Protein AF-A0A382Z5F2-F1 (afdb_monomer)

Mean predicted aligned error: 6.93 Å

Organism: NCBI:txid408172

Solvent-accessible surface area (backbone atoms only — not comparable to full-atom values): 11230 Å² total; per-residue (Å²): 136,86,76,87,82,70,78,85,76,72,88,76,81,67,86,74,68,52,48,48,56,49,46,56,53,49,51,53,50,48,55,56,50,48,35,69,65,34,12,49,60,19,41,72,75,69,42,66,94,32,53,34,46,70,62,72,76,50,72,67,47,47,50,52,52,49,51,50,47,52,48,52,53,53,60,57,69,74,42,56,65,88,70,32,56,79,71,59,42,52,58,51,52,50,52,50,53,52,46,52,51,50,47,46,41,65,77,69,63,38,48,63,36,41,35,68,48,58,61,52,50,54,55,45,48,44,55,46,50,58,52,70,46,82,89,53,56,67,68,60,32,54,53,19,50,53,44,36,62,71,47,44,64,58,53,52,51,53,48,55,74,52,39,77,52,66,52,74,66,50,52,54,54,36,52,57,48,50,55,52,42,53,53,50,62,72,42,43,69,57,48,66,51,56,80,78,108

Nearest PDB structures (foldseek):
  3u24-assembly1_A  TM=8.528E-01  e=7.170E-04  Shewanella oneidensis MR-1
  4hwi-assembly1_B  TM=5.483E-01  e=2.933E+00  Arabidopsis thaliana
  2wcd-assembly1_A  TM=1.920E-01  e=7.940E+00  Escherichia coli K-12

Foldseek 3Di:
DDDDPPPPPPPPPPVPDALQVLLVVLLVVCVVVVCVQCLLVCLLVVNLPSFLDFHDDDPVSLVVVLVVLVVSLVSLVVRDLVRHDPVVNVVSVVSNVVSVVVNCCSPPVVCLQEAPVVLLVRLQSSLVSLLPDPVHDLVSSVVSVVSNVVCVVVSVVSSVVNHNYYDPVSVVVNVVSVVVSVVSVVCSVVSSVVVVD

pLDDT: mean 89.48, std 13.92, range [42.12, 98.81]

Structure (mmCIF, N/CA/C/O backbone):
data_AF-A0A382Z5F2-F1
#
_entry.id   AF-A0A382Z5F2-F1
#
loop_
_atom_site.group_PDB
_atom_site.id
_atom_site.type_symbol
_atom_site.label_atom_id
_atom_site.label_alt_id
_atom_site.label_comp_id
_atom_site.label_asym_id
_atom_site.label_entity_id
_atom_site.label_seq_id
_atom_site.pdbx_PDB_ins_code
_atom_site.Cartn_x
_atom_site.Cartn_y
_atom_site.Cartn_z
_atom_site.occupancy
_atom_site.B_iso_or_equiv
_atom_site.auth_seq_id
_atom_site.auth_comp_id
_atom_site.auth_asym_id
_atom_site.auth_atom_id
_atom_site.pdbx_PDB_model_num
ATOM 1 N N . MET A 1 1 ? -30.197 44.338 42.371 1.00 42.12 1 MET A N 1
ATOM 2 C CA . MET A 1 1 ? -29.486 44.932 41.218 1.00 42.12 1 MET A CA 1
ATOM 3 C C . MET A 1 1 ? -28.044 44.429 41.292 1.00 42.12 1 MET A C 1
ATOM 5 O O . MET A 1 1 ? -27.200 45.118 41.831 1.00 42.12 1 MET A O 1
ATOM 9 N N . ASN A 1 2 ? -27.763 43.129 41.133 1.00 53.06 2 ASN A N 1
ATOM 10 C CA . ASN A 1 2 ? -27.896 42.239 39.962 1.00 53.06 2 ASN A CA 1
ATOM 11 C C . ASN A 1 2 ? -27.198 42.795 38.719 1.00 53.06 2 ASN A C 1
ATOM 13 O O . ASN A 1 2 ? -27.842 43.561 38.014 1.00 53.06 2 ASN A O 1
ATOM 17 N N . TRP A 1 3 ? -25.950 42.363 38.454 1.00 43.56 3 TRP A N 1
ATOM 18 C CA . TRP A 1 3 ? -25.495 42.043 37.083 1.00 43.56 3 TRP A CA 1
ATOM 19 C C . TRP A 1 3 ? -24.126 41.352 36.921 1.00 43.56 3 TRP A C 1
ATOM 21 O O . TRP A 1 3 ? -23.855 40.844 35.841 1.00 43.56 3 TRP A O 1
ATOM 31 N N . THR A 1 4 ? -23.273 41.220 37.939 1.00 47.66 4 THR A N 1
ATOM 32 C CA . THR A 1 4 ? -21.905 40.691 37.712 1.00 47.66 4 THR A CA 1
ATOM 33 C C . THR A 1 4 ? -21.736 39.169 37.811 1.00 47.66 4 THR A C 1
ATOM 35 O O . THR A 1 4 ? -20.645 38.671 37.559 1.00 47.66 4 THR A O 1
ATOM 38 N N . LEU A 1 5 ? -22.796 38.403 38.098 1.00 47.75 5 LEU A N 1
ATOM 39 C CA . LEU A 1 5 ? -22.738 36.929 38.176 1.00 47.75 5 LEU A CA 1
ATOM 40 C C . LEU A 1 5 ? -23.073 36.198 36.860 1.00 47.75 5 LEU A C 1
ATOM 42 O O . LEU A 1 5 ? -23.025 34.974 36.821 1.00 47.75 5 LEU A O 1
ATOM 46 N N . VAL A 1 6 ? -23.389 36.910 35.773 1.00 50.12 6 VAL A N 1
ATOM 47 C CA . VAL A 1 6 ? -23.877 36.274 34.529 1.00 50.12 6 VAL A CA 1
ATOM 48 C C . VAL A 1 6 ? -22.749 35.855 33.567 1.00 50.12 6 VAL A C 1
ATOM 50 O O . VAL A 1 6 ? -22.980 35.069 32.656 1.00 50.12 6 VAL A O 1
ATOM 53 N N . VAL A 1 7 ? -21.501 36.293 33.766 1.00 49.03 7 VAL A N 1
ATOM 54 C CA . VAL A 1 7 ? -20.450 36.107 32.739 1.00 49.03 7 VAL A CA 1
ATOM 55 C C . VAL A 1 7 ? -19.680 34.777 32.856 1.00 49.03 7 VAL A C 1
ATOM 57 O O . VAL A 1 7 ? -19.013 34.377 31.907 1.00 49.03 7 VAL A O 1
ATOM 60 N N . LEU A 1 8 ? -19.810 34.016 33.950 1.00 47.00 8 LEU A N 1
ATOM 61 C CA . LEU A 1 8 ? -19.011 32.791 34.150 1.00 47.00 8 LEU A CA 1
ATOM 62 C C . LEU A 1 8 ? -19.625 31.488 33.591 1.00 47.00 8 LEU A C 1
ATOM 64 O O . LEU A 1 8 ? -19.053 30.421 33.790 1.00 47.00 8 LEU A O 1
ATOM 68 N N . GLY A 1 9 ? -20.781 31.545 32.918 1.00 48.66 9 GLY A N 1
ATOM 69 C CA . GLY A 1 9 ? -21.567 30.348 32.573 1.00 48.66 9 GLY A CA 1
ATOM 70 C C . GLY A 1 9 ? -21.565 29.890 31.108 1.00 48.66 9 GLY A C 1
ATOM 71 O O . GLY A 1 9 ? -22.187 28.875 30.818 1.00 48.66 9 GLY A O 1
ATOM 72 N N . VAL A 1 10 ? -20.928 30.607 30.171 1.00 50.09 10 VAL A N 1
ATOM 73 C CA . VAL A 1 10 ? -21.199 30.414 28.721 1.00 50.09 10 VAL A CA 1
ATOM 74 C C . VAL A 1 10 ? -20.018 29.852 27.904 1.00 50.09 10 VAL A C 1
ATOM 76 O O . VAL A 1 10 ? -20.165 29.577 26.720 1.00 50.09 10 VAL A O 1
ATOM 79 N N . LEU A 1 11 ? -18.853 29.573 28.495 1.00 48.50 11 LEU A N 1
ATOM 80 C CA . LEU A 1 11 ? -17.649 29.214 27.714 1.00 48.50 11 LEU A CA 1
ATOM 81 C C . LEU A 1 11 ? -17.367 27.713 27.501 1.00 48.50 11 LEU A C 1
ATOM 83 O O . LEU A 1 11 ? -16.290 27.374 27.023 1.00 48.50 11 LEU A O 1
ATOM 87 N N . LEU A 1 12 ? -18.310 26.806 27.782 1.00 51.19 12 LEU A N 1
ATOM 88 C CA . LEU A 1 12 ? -18.124 25.362 27.537 1.00 51.19 12 LEU A CA 1
ATOM 89 C C . LEU A 1 12 ? -19.255 24.712 26.731 1.00 51.19 12 LEU A C 1
ATOM 91 O O . LEU A 1 12 ? -19.493 23.514 26.855 1.00 51.19 12 LEU A O 1
ATOM 95 N N . ILE A 1 13 ? -19.918 25.453 25.839 1.00 48.97 13 ILE A N 1
ATOM 96 C CA . ILE A 1 13 ? -20.652 24.808 24.739 1.00 48.97 13 ILE A CA 1
ATOM 97 C C . ILE A 1 13 ? -19.623 24.474 23.654 1.00 48.97 13 ILE A C 1
ATOM 99 O O . ILE A 1 13 ? -19.581 25.068 22.579 1.00 48.97 13 ILE A O 1
ATOM 103 N N . GLY A 1 14 ? -18.717 23.551 23.984 1.00 48.12 14 GLY A N 1
ATOM 104 C CA . GLY A 1 14 ? -17.935 22.859 22.976 1.00 48.12 14 GLY A CA 1
ATOM 105 C C . GLY A 1 14 ? -18.922 22.101 22.102 1.00 48.12 14 GLY A C 1
ATOM 106 O O . GLY A 1 14 ? -19.726 21.323 22.612 1.00 48.12 14 GLY A O 1
ATOM 107 N N . CYS A 1 15 ? -18.901 22.366 20.800 1.00 51.97 15 CYS A N 1
ATOM 108 C CA . CYS A 1 15 ? -19.679 21.624 19.821 1.00 51.97 15 CYS A CA 1
ATOM 109 C C . CYS A 1 15 ? -19.131 20.186 19.787 1.00 51.97 15 CYS A C 1
ATOM 111 O O . CYS A 1 15 ? -18.253 19.868 18.991 1.00 51.97 15 CYS A O 1
ATOM 113 N N . GLN A 1 16 ? -19.553 19.336 20.725 1.00 62.22 16 GLN A N 1
ATOM 114 C CA . GLN A 1 16 ? -19.237 17.915 20.684 1.00 62.22 16 GLN A CA 1
ATOM 115 C C . GLN A 1 16 ? -20.054 17.322 19.540 1.00 62.22 16 GLN A C 1
ATOM 117 O O . GLN A 1 16 ? -21.275 17.191 19.633 1.00 62.22 16 GLN A O 1
ATOM 122 N N . SER A 1 17 ? -19.381 17.011 18.433 1.00 72.75 17 SER A N 1
ATOM 123 C CA . SER A 1 17 ? -19.979 16.214 17.369 1.00 72.75 17 SER A CA 1
ATOM 124 C C . SER A 1 17 ? -20.407 14.862 17.938 1.00 72.75 17 SER A C 1
ATOM 126 O O . SER A 1 17 ? -19.726 14.298 18.797 1.00 72.75 17 SER A O 1
ATOM 128 N N . SER A 1 18 ? -21.545 14.333 17.476 1.00 90.88 18 SER A N 1
ATOM 129 C CA . SER A 1 18 ? -21.971 12.990 17.878 1.00 90.88 18 SER A CA 1
ATOM 130 C C . SER A 1 18 ? -20.871 11.966 17.549 1.00 90.88 18 SER A C 1
ATOM 132 O O . SER A 1 18 ? -20.175 12.154 16.547 1.00 90.88 18 SER A O 1
ATOM 134 N N . PRO A 1 19 ? -20.722 10.871 18.324 1.00 92.56 19 PRO A N 1
ATOM 135 C CA . PRO A 1 19 ? -19.766 9.802 18.013 1.00 92.56 19 PRO A CA 1
ATOM 136 C C . PRO A 1 19 ? -19.865 9.313 16.563 1.00 92.56 19 PRO A C 1
ATOM 138 O O . PRO A 1 19 ? -18.853 9.089 15.911 1.00 92.56 19 PRO A O 1
ATOM 141 N N . GLU A 1 20 ? -21.085 9.257 16.030 1.00 94.31 20 GLU A N 1
ATOM 142 C CA . GLU A 1 20 ? -21.357 8.931 14.630 1.00 94.31 20 GLU A CA 1
ATOM 143 C C . GLU A 1 20 ? -20.775 9.962 13.648 1.00 94.31 20 GLU A C 1
ATOM 145 O O . GLU A 1 20 ? -20.089 9.618 12.691 1.00 94.31 20 GLU A O 1
ATOM 150 N N . THR A 1 21 ? -20.970 11.258 13.903 1.00 95.25 21 THR A N 1
ATOM 151 C CA . THR A 1 21 ? -20.379 12.312 13.063 1.00 95.25 21 THR A CA 1
ATOM 152 C C . THR A 1 21 ? -18.855 12.311 13.153 1.00 95.25 21 THR A C 1
ATOM 154 O O . THR A 1 21 ? -18.188 12.474 12.132 1.00 95.25 21 THR A O 1
ATOM 157 N N . SER A 1 22 ? -18.298 12.082 14.344 1.00 96.19 22 SER A N 1
ATOM 158 C CA . SER A 1 22 ? -16.853 11.921 14.528 1.00 96.19 22 SER A CA 1
ATOM 159 C C . SER A 1 22 ? -16.314 10.733 13.731 1.00 96.19 22 SER A C 1
ATOM 161 O O . SER A 1 22 ? -15.305 10.882 13.044 1.00 96.19 22 SER A O 1
ATOM 163 N N . PHE A 1 23 ? -17.011 9.593 13.750 1.00 97.38 23 PHE A N 1
ATOM 164 C CA . PHE A 1 23 ? -16.630 8.417 12.970 1.00 97.38 23 PHE A CA 1
ATOM 165 C C . PHE A 1 23 ? -16.667 8.684 11.465 1.00 97.38 23 PHE A C 1
ATOM 167 O O . PHE A 1 23 ? -15.675 8.429 10.787 1.00 97.38 23 PHE A O 1
ATOM 174 N N . ARG A 1 24 ? -17.745 9.276 10.936 1.00 96.38 24 ARG A N 1
ATOM 175 C CA . ARG A 1 24 ? -17.830 9.621 9.504 1.00 96.38 24 ARG A CA 1
ATOM 176 C C . ARG A 1 24 ? -16.704 10.536 9.054 1.00 96.38 24 ARG A C 1
ATOM 178 O O . ARG A 1 24 ? -16.126 10.327 7.988 1.00 96.38 24 ARG A O 1
ATOM 185 N N . ASN A 1 25 ? -16.381 11.540 9.866 1.00 97.62 25 ASN A N 1
ATOM 186 C CA . ASN A 1 25 ? -15.292 12.464 9.571 1.00 97.62 25 ASN A CA 1
ATOM 187 C C . ASN A 1 25 ? -13.937 11.746 9.563 1.00 97.62 25 ASN A C 1
ATOM 189 O O . ASN A 1 25 ? -13.152 11.952 8.637 1.00 97.62 25 ASN A O 1
ATOM 193 N N . LEU A 1 26 ? -13.694 10.872 10.544 1.00 98.31 26 LEU A N 1
ATOM 194 C CA . LEU A 1 26 ? -12.480 10.066 10.619 1.00 98.31 26 LEU A CA 1
ATOM 195 C C . LEU A 1 26 ? -12.358 9.105 9.432 1.00 98.31 26 LEU A C 1
ATOM 197 O O . LEU A 1 26 ? -11.312 9.058 8.793 1.00 98.31 26 LEU A O 1
ATOM 201 N N . ASN A 1 27 ? -13.431 8.389 9.089 1.00 98.00 27 ASN A N 1
ATOM 202 C CA . ASN A 1 27 ? -13.449 7.454 7.967 1.00 98.00 27 ASN A CA 1
ATOM 203 C C . ASN A 1 27 ? -13.197 8.179 6.635 1.00 98.00 27 ASN A C 1
ATOM 205 O O . ASN A 1 27 ? -12.382 7.748 5.824 1.00 98.00 27 ASN A O 1
ATOM 209 N N . LYS A 1 28 ? -13.811 9.353 6.431 1.00 97.88 28 LYS A N 1
ATOM 210 C CA . LYS A 1 28 ? -13.547 10.194 5.255 1.00 97.88 28 LYS A CA 1
ATOM 211 C C . LYS A 1 28 ? -12.086 10.654 5.191 1.00 97.88 28 LYS A C 1
ATOM 213 O O . LYS A 1 28 ? -11.485 10.622 4.116 1.00 97.88 28 LYS A O 1
ATOM 218 N N . ALA A 1 29 ? -11.515 11.073 6.322 1.00 98.31 29 ALA A N 1
ATOM 219 C CA . ALA A 1 29 ? -10.110 11.461 6.405 1.00 98.31 29 ALA A CA 1
ATOM 220 C C . ALA A 1 29 ? -9.180 10.275 6.108 1.00 98.31 29 ALA A C 1
ATOM 222 O O . ALA A 1 29 ? -8.233 10.428 5.337 1.00 98.31 29 ALA A O 1
ATOM 223 N N . PHE A 1 30 ? -9.491 9.092 6.644 1.00 98.44 30 PHE A N 1
ATOM 224 C CA . PHE A 1 30 ? -8.763 7.859 6.368 1.00 98.44 30 PHE A CA 1
ATOM 225 C C . PHE A 1 30 ? -8.804 7.501 4.885 1.00 98.44 30 PHE A C 1
ATOM 227 O O . PHE A 1 30 ? -7.752 7.263 4.309 1.00 98.44 30 PHE A O 1
ATOM 234 N N . ILE A 1 31 ? -9.975 7.510 4.241 1.00 96.50 31 ILE A N 1
ATOM 235 C CA . ILE A 1 31 ? -10.108 7.180 2.812 1.00 96.50 31 ILE A CA 1
ATOM 236 C C . ILE A 1 31 ? -9.268 8.136 1.957 1.00 96.50 31 ILE A C 1
ATOM 238 O O . ILE A 1 31 ? -8.510 7.697 1.091 1.00 96.50 31 ILE A O 1
ATOM 242 N N . SER A 1 32 ? -9.356 9.443 2.222 1.00 95.81 32 SER A N 1
ATOM 243 C CA . SER A 1 32 ? -8.563 10.445 1.502 1.00 95.81 32 SER A CA 1
ATOM 244 C C . SER A 1 32 ? -7.059 10.238 1.701 1.00 95.81 32 SER A C 1
ATOM 246 O O . SER A 1 32 ? -6.294 10.311 0.740 1.00 95.81 32 SER A O 1
ATOM 248 N N . TRP A 1 33 ? -6.633 9.974 2.936 1.00 96.94 33 TRP A N 1
ATOM 249 C CA . TRP A 1 33 ? -5.240 9.682 3.260 1.00 96.94 33 TRP A CA 1
ATOM 250 C C . TRP A 1 33 ? -4.770 8.373 2.610 1.00 96.94 33 TRP A C 1
ATOM 252 O O . TRP A 1 33 ? -3.692 8.326 2.022 1.00 96.94 33 TRP A O 1
ATOM 262 N N . HIS A 1 34 ? -5.597 7.330 2.634 1.00 96.38 34 HIS A N 1
ATOM 263 C CA . HIS A 1 34 ? -5.278 6.023 2.079 1.00 96.38 34 HIS A CA 1
ATOM 264 C C . HIS A 1 34 ? -4.972 6.134 0.585 1.00 96.38 34 HIS A C 1
ATOM 266 O O . HIS A 1 34 ? -3.908 5.715 0.145 1.00 96.38 34 HIS A O 1
ATOM 272 N N . PHE A 1 35 ? -5.826 6.790 -0.200 1.00 94.25 35 PHE A N 1
ATOM 273 C CA . PHE A 1 35 ? -5.561 6.936 -1.633 1.00 94.25 35 PHE A CA 1
ATOM 274 C C . PHE A 1 35 ? -4.328 7.791 -1.949 1.00 94.25 35 PHE A C 1
ATOM 276 O O . PHE A 1 35 ? -3.619 7.489 -2.908 1.00 94.25 35 PHE A O 1
ATOM 283 N N . LYS A 1 36 ? -3.993 8.777 -1.106 1.00 93.62 36 LYS A N 1
ATOM 284 C CA . LYS A 1 36 ? -2.741 9.541 -1.228 1.00 93.62 36 LYS A CA 1
ATOM 285 C C . LYS A 1 36 ? -1.495 8.655 -1.060 1.00 93.62 36 LYS A C 1
ATOM 287 O O . LYS A 1 36 ? -0.539 8.802 -1.815 1.00 93.62 36 LYS A O 1
ATOM 292 N N . TYR A 1 37 ? -1.489 7.732 -0.095 1.00 94.94 37 TYR A N 1
ATOM 293 C CA . TYR A 1 37 ? -0.340 6.842 0.169 1.00 94.94 37 TYR A CA 1
ATOM 294 C C . TYR A 1 37 ? -0.353 5.535 -0.639 1.00 94.94 37 TYR A C 1
ATOM 296 O O . TYR A 1 37 ? 0.605 4.760 -0.579 1.00 94.94 37 TYR A O 1
ATOM 304 N N . HIS A 1 38 ? -1.425 5.273 -1.390 1.00 94.81 38 HIS A N 1
ATOM 305 C CA . HIS A 1 38 ? -1.600 4.086 -2.230 1.00 94.81 38 HIS A CA 1
ATOM 306 C C . HIS A 1 38 ? -1.927 4.511 -3.673 1.00 94.81 38 HIS A C 1
ATOM 308 O O . HIS A 1 38 ? -3.036 4.272 -4.155 1.00 94.81 38 HIS A O 1
ATOM 314 N N . PRO A 1 39 ? -0.981 5.148 -4.390 1.00 94.31 39 PRO A N 1
ATOM 315 C CA . PRO A 1 39 ? -1.248 5.781 -5.684 1.00 94.31 39 PRO A CA 1
ATOM 316 C C . PRO A 1 39 ? -1.679 4.793 -6.777 1.00 94.31 39 PRO A C 1
ATOM 318 O O . PRO A 1 39 ? -2.457 5.151 -7.663 1.00 94.31 39 PRO A O 1
ATOM 321 N N . ILE A 1 40 ? -1.238 3.534 -6.706 1.00 93.31 40 ILE A N 1
ATOM 322 C CA . ILE A 1 40 ? -1.687 2.486 -7.631 1.00 93.31 40 ILE A CA 1
ATOM 323 C C . ILE A 1 40 ? -3.159 2.132 -7.399 1.00 93.31 40 ILE A C 1
ATOM 325 O O . ILE A 1 40 ? -3.917 2.016 -8.362 1.00 93.31 40 ILE A O 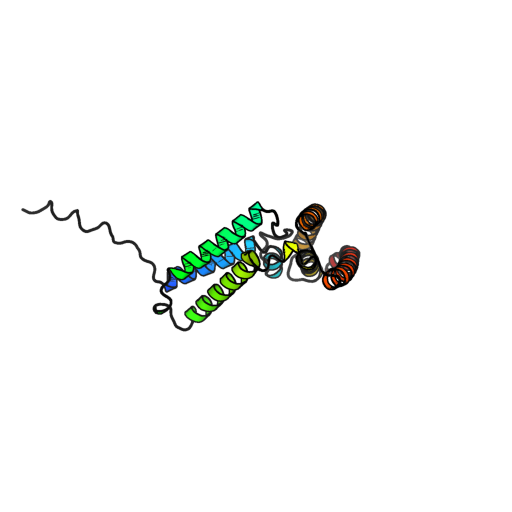1
ATOM 329 N N . GLU A 1 41 ? -3.601 2.043 -6.144 1.00 92.12 41 GLU A N 1
ATOM 330 C CA . GLU A 1 41 ? -5.022 1.871 -5.825 1.00 92.12 41 GLU A CA 1
ATOM 331 C C . GLU A 1 41 ? -5.821 3.131 -6.183 1.00 92.12 41 GLU A C 1
ATOM 333 O O . GLU A 1 41 ? -6.868 3.029 -6.813 1.00 92.12 41 GLU A O 1
ATOM 338 N N . SER A 1 42 ? -5.295 4.330 -5.921 1.00 92.38 42 SER A N 1
ATOM 339 C CA . SER A 1 42 ? -5.894 5.591 -6.392 1.00 92.38 42 SER A CA 1
ATOM 340 C C . SER A 1 42 ? -6.118 5.570 -7.909 1.00 92.38 42 SER A C 1
ATOM 342 O O . SER A 1 42 ? -7.207 5.889 -8.388 1.00 92.38 42 SER A O 1
ATOM 344 N N . THR A 1 43 ? -5.121 5.104 -8.666 1.00 90.19 43 THR A N 1
ATOM 345 C CA . THR A 1 43 ? -5.216 4.929 -10.121 1.00 90.19 43 THR A CA 1
ATOM 346 C C . THR A 1 43 ? -6.282 3.896 -10.492 1.00 90.19 43 THR A C 1
ATOM 348 O O . THR A 1 43 ? -7.105 4.146 -11.371 1.00 90.19 43 THR A O 1
ATOM 351 N N . ARG A 1 44 ? -6.336 2.759 -9.784 1.00 88.31 44 ARG A N 1
ATOM 352 C CA . ARG A 1 44 ? -7.352 1.710 -9.981 1.00 88.31 44 ARG A CA 1
ATOM 353 C C . ARG A 1 44 ? -8.778 2.260 -9.907 1.00 88.31 44 ARG A C 1
ATOM 355 O O . ARG A 1 44 ? -9.622 1.843 -10.699 1.00 88.31 44 ARG A O 1
ATOM 362 N N . TYR A 1 45 ? -9.041 3.162 -8.964 1.00 88.38 45 TYR A N 1
ATOM 363 C CA . TYR A 1 45 ? -10.368 3.736 -8.721 1.00 88.38 45 TYR A CA 1
ATOM 364 C C . TYR A 1 45 ? -10.618 5.064 -9.452 1.00 88.38 45 TYR A C 1
ATOM 366 O O . TYR A 1 45 ? -11.619 5.724 -9.189 1.00 88.38 45 TYR A O 1
ATOM 374 N N . GLY A 1 46 ? -9.749 5.451 -10.392 1.00 84.50 46 GLY A N 1
ATOM 375 C CA . GLY A 1 46 ? -9.964 6.625 -11.240 1.00 84.50 46 GLY A CA 1
ATOM 376 C C . GLY A 1 46 ? -9.694 7.971 -10.554 1.00 84.50 46 GLY A C 1
ATOM 377 O O . GLY A 1 46 ? -10.139 9.014 -11.031 1.00 84.50 46 GLY A O 1
ATOM 378 N N . MET A 1 47 ? -8.992 7.969 -9.419 1.00 85.50 47 MET A N 1
ATOM 379 C CA . MET A 1 47 ? -8.630 9.186 -8.693 1.00 85.50 47 MET A CA 1
ATOM 380 C C . MET A 1 47 ? -7.368 9.800 -9.305 1.00 85.50 47 MET A C 1
ATOM 382 O O . MET A 1 47 ? -6.247 9.376 -9.002 1.00 85.50 47 MET A O 1
ATOM 386 N N . LYS A 1 48 ? -7.584 10.793 -10.176 1.00 80.81 48 LYS A N 1
ATOM 387 C CA . LYS A 1 48 ? -6.559 11.396 -11.043 1.00 80.81 48 LYS A CA 1
ATOM 388 C C . LYS A 1 48 ? -5.372 12.012 -10.303 1.00 80.81 48 LYS A C 1
ATOM 390 O O . LYS A 1 48 ? -4.258 11.943 -10.812 1.00 80.81 48 LYS A O 1
ATOM 395 N N . ASP A 1 49 ? -5.583 12.546 -9.099 1.00 82.00 49 ASP A N 1
ATOM 396 C CA . ASP A 1 49 ? -4.568 13.301 -8.341 1.00 82.00 49 ASP A CA 1
ATOM 397 C C . ASP A 1 49 ? -3.270 12.517 -8.073 1.00 82.00 49 ASP A C 1
ATOM 399 O O . ASP A 1 49 ? -2.225 13.116 -7.829 1.00 82.00 49 ASP A O 1
ATOM 403 N N . ASN A 1 50 ? -3.315 11.181 -8.135 1.00 81.94 50 ASN A N 1
ATOM 404 C CA . ASN A 1 50 ? -2.159 10.321 -7.875 1.00 81.94 50 ASN A CA 1
ATOM 405 C C . ASN A 1 50 ? -1.725 9.474 -9.080 1.00 81.94 50 ASN A C 1
ATOM 407 O O . ASN A 1 50 ? -0.933 8.540 -8.913 1.00 81.94 50 ASN A O 1
ATOM 411 N N . TYR A 1 51 ? -2.226 9.766 -10.281 1.00 84.56 51 TYR A N 1
ATOM 412 C CA . TYR A 1 51 ? -1.812 9.048 -11.483 1.00 84.56 51 TYR A CA 1
ATOM 413 C C . TYR A 1 51 ? -0.299 9.153 -11.698 1.00 84.56 51 TYR A C 1
ATOM 415 O O . TYR A 1 51 ? 0.338 10.173 -11.435 1.00 84.56 51 TYR A O 1
ATOM 423 N N . GLY A 1 52 ? 0.303 8.059 -12.162 1.00 83.75 52 GLY A N 1
ATOM 424 C CA . GLY A 1 52 ? 1.727 8.033 -12.489 1.00 83.75 52 GLY A CA 1
ATOM 425 C C . GLY A 1 52 ? 2.679 8.046 -11.283 1.00 83.75 52 GLY A C 1
ATOM 426 O O . GLY A 1 52 ? 3.888 8.234 -11.449 1.00 83.75 52 GLY A O 1
ATOM 427 N N . ASN A 1 53 ? 2.167 7.864 -10.063 1.00 90.69 53 ASN A N 1
ATOM 428 C CA . ASN A 1 53 ? 2.973 7.760 -8.847 1.00 90.69 53 ASN A CA 1
ATOM 429 C C . ASN A 1 53 ? 3.118 6.308 -8.377 1.00 90.69 53 ASN A C 1
ATOM 431 O O . ASN A 1 53 ? 2.296 5.447 -8.684 1.00 90.69 53 ASN A O 1
ATOM 435 N N . PHE A 1 54 ? 4.174 6.065 -7.604 1.00 93.88 54 PHE A N 1
ATOM 436 C CA . PHE A 1 54 ? 4.360 4.861 -6.797 1.00 93.88 54 PHE A CA 1
ATOM 437 C C . PHE A 1 54 ? 4.350 5.249 -5.325 1.00 93.88 54 PHE A C 1
ATOM 439 O O . PHE A 1 54 ? 4.565 6.419 -4.996 1.00 93.88 54 PHE A O 1
ATOM 446 N N . ARG A 1 55 ? 4.104 4.277 -4.443 1.00 93.25 55 ARG A N 1
ATOM 447 C CA . ARG A 1 55 ? 4.284 4.477 -3.005 1.00 93.25 55 ARG A CA 1
ATOM 448 C C . ARG A 1 55 ? 5.663 5.082 -2.706 1.00 93.25 55 ARG A C 1
ATOM 450 O O . ARG A 1 55 ? 6.674 4.629 -3.237 1.00 93.25 55 ARG A O 1
ATOM 457 N N . GLU A 1 56 ? 5.697 6.045 -1.790 1.00 91.88 56 GLU A N 1
ATOM 458 C CA . GLU A 1 56 ? 6.939 6.534 -1.194 1.00 91.88 56 GLU A CA 1
ATOM 459 C C . GLU A 1 56 ? 7.518 5.470 -0.250 1.00 91.88 56 GLU A C 1
ATOM 461 O O . GLU A 1 56 ? 6.855 5.035 0.695 1.00 91.88 56 GLU A O 1
ATOM 466 N N . ILE A 1 57 ? 8.747 5.025 -0.518 1.00 93.38 57 ILE A N 1
ATOM 467 C CA . ILE A 1 57 ? 9.367 3.903 0.199 1.00 93.38 57 ILE A CA 1
ATOM 468 C C . ILE A 1 57 ? 10.620 4.289 0.980 1.00 93.38 57 ILE A C 1
ATOM 470 O O . ILE A 1 57 ? 11.264 3.396 1.516 1.00 93.38 57 ILE A O 1
ATOM 474 N N . SER A 1 58 ? 11.003 5.562 1.059 1.00 92.19 58 SER A N 1
ATOM 475 C CA . SER A 1 58 ? 12.096 6.011 1.933 1.00 92.19 58 SER A CA 1
ATOM 476 C C . SER A 1 58 ? 11.832 5.681 3.406 1.00 92.19 58 SER A C 1
ATOM 478 O O . SER A 1 58 ? 10.699 5.425 3.818 1.00 92.19 58 SER A O 1
ATOM 480 N N . ILE A 1 59 ? 12.890 5.691 4.224 1.00 91.38 59 ILE A N 1
ATOM 481 C CA . ILE A 1 59 ? 12.773 5.488 5.677 1.00 91.38 59 ILE A CA 1
ATOM 482 C C . ILE A 1 59 ? 11.808 6.517 6.276 1.00 91.38 59 ILE A C 1
ATOM 484 O O . ILE A 1 59 ? 10.837 6.125 6.917 1.00 91.38 59 ILE A O 1
ATOM 488 N N . SER A 1 60 ? 12.011 7.804 5.979 1.00 93.75 60 SER A N 1
ATOM 489 C CA . SER A 1 60 ? 11.147 8.888 6.456 1.00 93.75 60 SER A CA 1
ATOM 490 C C . SER A 1 60 ? 9.696 8.724 6.003 1.00 93.75 60 SER A C 1
ATOM 492 O O . SER A 1 60 ? 8.787 8.900 6.806 1.00 93.75 60 SER A O 1
ATOM 494 N N . GLY A 1 61 ? 9.462 8.326 4.747 1.00 94.81 61 GLY A N 1
ATOM 495 C CA . GLY A 1 61 ? 8.104 8.095 4.250 1.00 94.81 61 GLY A CA 1
ATOM 496 C C . GLY A 1 61 ? 7.400 6.930 4.950 1.00 94.81 61 GLY A C 1
ATOM 497 O O . GLY A 1 61 ? 6.210 7.011 5.250 1.00 94.81 61 GLY A O 1
ATOM 498 N N . ARG A 1 62 ? 8.129 5.854 5.272 1.00 94.75 62 ARG A N 1
ATOM 499 C CA . ARG A 1 62 ? 7.580 4.728 6.046 1.00 94.75 62 ARG A CA 1
ATOM 500 C C . ARG A 1 62 ? 7.302 5.100 7.502 1.00 94.75 62 ARG A C 1
ATOM 502 O O . ARG A 1 62 ? 6.307 4.634 8.053 1.00 94.75 62 ARG A O 1
ATOM 509 N N . GLU A 1 63 ? 8.158 5.912 8.116 1.00 95.69 63 GLU A N 1
ATOM 510 C CA . GLU A 1 63 ? 7.959 6.421 9.478 1.00 95.69 63 GLU A CA 1
ATOM 511 C C . GLU A 1 63 ? 6.728 7.326 9.559 1.00 95.69 63 GLU A C 1
ATOM 513 O O . GLU A 1 63 ? 5.882 7.117 10.427 1.00 95.69 63 GLU A O 1
ATOM 518 N N . GLU A 1 64 ? 6.573 8.258 8.615 1.00 97.56 64 GLU A N 1
ATOM 519 C CA . GLU A 1 64 ? 5.384 9.111 8.503 1.00 97.56 64 GLU A CA 1
ATOM 520 C C . GLU A 1 64 ? 4.115 8.268 8.318 1.00 97.56 64 GLU A C 1
ATOM 522 O O . GLU A 1 64 ? 3.137 8.435 9.045 1.00 97.56 64 GLU A O 1
ATOM 527 N N . TYR A 1 65 ? 4.157 7.285 7.414 1.00 97.75 65 TYR A N 1
ATOM 528 C CA . TYR A 1 65 ? 3.033 6.386 7.169 1.00 97.75 65 TYR A CA 1
ATOM 529 C C . TYR A 1 65 ? 2.649 5.560 8.413 1.00 97.75 65 TYR A C 1
ATOM 531 O O . TYR A 1 65 ? 1.463 5.415 8.712 1.00 97.75 65 TYR A O 1
ATOM 539 N N . SER A 1 66 ? 3.624 5.048 9.175 1.00 98.00 66 SER A N 1
ATOM 540 C CA . SER A 1 66 ? 3.359 4.322 10.433 1.00 98.00 66 SER A CA 1
ATOM 541 C C . SER A 1 66 ? 2.821 5.241 11.541 1.00 98.00 66 SER A C 1
ATOM 543 O O . SER A 1 66 ? 1.904 4.863 12.286 1.00 98.00 66 SER A O 1
ATOM 545 N N . ALA A 1 67 ? 3.334 6.472 11.626 1.00 98.38 67 ALA A N 1
ATOM 546 C CA . ALA A 1 67 ? 2.844 7.478 12.561 1.00 98.38 67 ALA A CA 1
ATOM 547 C C . ALA A 1 67 ? 1.380 7.843 12.275 1.00 98.38 67 ALA A C 1
ATOM 549 O O . ALA A 1 67 ? 0.569 7.888 13.202 1.00 98.38 67 ALA A O 1
ATOM 550 N N . ASP A 1 68 ? 1.017 8.017 11.004 1.00 98.56 68 ASP A N 1
ATOM 551 C CA . ASP A 1 68 ? -0.364 8.275 10.602 1.00 98.56 68 ASP A CA 1
ATOM 552 C C . ASP A 1 68 ? -1.300 7.105 10.925 1.00 98.56 68 ASP A C 1
ATOM 554 O O . ASP A 1 68 ? -2.369 7.334 11.488 1.00 98.56 68 ASP A O 1
ATOM 558 N N . ILE A 1 69 ? -0.901 5.853 10.659 1.00 98.69 69 ILE A N 1
ATOM 559 C CA . ILE A 1 69 ? -1.695 4.672 11.058 1.00 98.69 69 ILE A CA 1
ATOM 560 C C . ILE A 1 69 ? -1.956 4.687 12.566 1.00 98.69 69 ILE A C 1
ATOM 562 O O . ILE A 1 69 ? -3.089 4.496 13.013 1.00 98.69 69 ILE A O 1
ATOM 566 N N . SER A 1 70 ? -0.911 4.940 13.357 1.00 98.62 70 SER A N 1
ATOM 567 C CA . SER A 1 70 ? -1.017 4.990 14.816 1.00 98.62 70 SER A CA 1
ATOM 568 C C . SER A 1 70 ? -1.940 6.122 15.274 1.00 98.62 70 SER A C 1
ATOM 570 O O . SER A 1 70 ? -2.748 5.930 16.181 1.00 98.62 70 SER A O 1
ATOM 572 N N . ARG A 1 71 ? -1.878 7.281 14.611 1.00 98.75 71 ARG A N 1
ATOM 573 C CA . ARG A 1 71 ? -2.779 8.409 14.856 1.00 98.75 71 ARG A CA 1
ATOM 574 C C . ARG A 1 71 ? -4.235 8.050 14.557 1.00 98.75 71 ARG A C 1
ATOM 576 O O . ARG A 1 71 ? -5.081 8.286 15.413 1.00 98.75 71 ARG A O 1
ATOM 583 N N . PHE A 1 72 ? -4.527 7.417 13.418 1.00 98.81 72 PHE A N 1
ATOM 584 C CA . PHE A 1 72 ? -5.884 6.963 13.091 1.00 98.81 72 PHE A CA 1
ATOM 585 C C . PHE A 1 72 ? -6.433 5.964 14.117 1.00 98.81 72 PHE A C 1
ATOM 587 O O . PHE A 1 72 ? -7.590 6.085 14.511 1.00 98.81 72 PHE A O 1
ATOM 594 N N . LEU A 1 73 ? -5.619 5.015 14.594 1.00 98.69 73 LEU A N 1
ATOM 595 C CA . LEU A 1 73 ? -6.025 4.073 15.647 1.00 98.69 73 LEU A CA 1
ATOM 596 C C . LEU A 1 73 ? -6.354 4.786 16.962 1.00 98.69 73 LEU A C 1
ATOM 598 O O . LEU A 1 73 ? -7.369 4.484 17.592 1.00 98.69 73 LEU A O 1
ATOM 602 N N . ILE A 1 74 ? -5.527 5.756 17.363 1.00 98.62 74 ILE A N 1
ATOM 603 C CA . ILE A 1 74 ? -5.783 6.573 18.554 1.00 98.62 74 ILE A CA 1
ATOM 604 C C . ILE A 1 74 ? -7.091 7.347 18.384 1.00 98.62 74 ILE A C 1
ATOM 606 O O . ILE A 1 74 ? -7.952 7.251 19.255 1.00 98.62 74 ILE A O 1
ATOM 610 N N . GLU A 1 75 ? -7.271 8.064 17.274 1.00 98.38 75 GLU A N 1
ATOM 611 C CA . GLU A 1 75 ? -8.486 8.839 16.991 1.00 98.38 75 GLU A CA 1
ATOM 612 C C . GLU A 1 75 ? -9.739 7.942 16.978 1.00 98.38 75 GLU A C 1
ATOM 614 O O . GLU A 1 75 ? -10.748 8.289 17.594 1.00 98.38 75 GLU A O 1
ATOM 619 N N . LEU A 1 76 ? -9.659 6.751 16.371 1.00 98.25 76 LEU A N 1
ATOM 620 C CA . LEU A 1 76 ? -10.751 5.772 16.330 1.00 98.25 76 LEU A CA 1
ATOM 621 C C . LEU A 1 76 ? -11.112 5.245 17.728 1.00 98.25 76 LEU A C 1
ATOM 623 O O . LEU A 1 76 ? -12.294 5.075 18.035 1.00 98.25 76 LEU A O 1
ATOM 627 N N . SER A 1 77 ? -10.113 5.035 18.595 1.00 97.25 77 SER A N 1
ATOM 628 C CA . SER A 1 77 ? -10.307 4.561 19.974 1.00 97.25 77 SER A CA 1
ATOM 629 C C . SER A 1 77 ? -11.055 5.557 20.870 1.00 97.25 77 SER A C 1
ATOM 631 O O . SER A 1 77 ? -11.674 5.154 21.852 1.00 97.25 77 SER A O 1
ATOM 633 N N . GLN A 1 78 ? -11.025 6.855 20.537 1.00 96.94 78 GLN A N 1
ATOM 634 C CA . GLN A 1 78 ? -11.728 7.896 21.300 1.00 96.94 78 GLN A CA 1
ATOM 635 C C . GLN A 1 78 ? -13.231 7.945 20.994 1.00 96.94 78 GLN A C 1
ATOM 637 O O . GLN A 1 78 ? -13.988 8.637 21.679 1.00 96.94 78 GLN A O 1
ATOM 642 N N . ILE A 1 79 ? -13.680 7.233 19.959 1.00 97.06 79 ILE A N 1
ATOM 643 C CA . ILE A 1 79 ? -15.078 7.193 19.549 1.00 97.06 79 ILE A CA 1
ATOM 644 C C . ILE A 1 79 ? -15.783 6.053 20.285 1.00 97.06 79 ILE A C 1
ATOM 646 O O . ILE A 1 79 ? -15.459 4.879 20.123 1.00 97.06 79 ILE A O 1
ATOM 650 N N . ASP A 1 80 ? -16.805 6.406 21.063 1.00 94.88 80 ASP A N 1
ATOM 651 C CA . ASP A 1 80 ? -17.657 5.446 21.763 1.00 94.88 80 ASP A CA 1
ATOM 652 C C . ASP A 1 80 ? -18.546 4.676 20.771 1.00 94.88 80 ASP A C 1
ATOM 654 O O . ASP A 1 80 ? -19.651 5.107 20.424 1.00 94.88 80 ASP A O 1
ATOM 658 N N . ALA A 1 81 ? -18.064 3.514 20.321 1.00 93.44 81 ALA A N 1
ATOM 659 C CA . ALA A 1 81 ? -18.754 2.657 19.359 1.00 93.44 81 ALA A CA 1
ATOM 660 C C . ALA A 1 81 ? -20.145 2.195 19.836 1.00 93.44 81 ALA A C 1
ATOM 662 O O . ALA A 1 81 ? -21.009 1.879 19.015 1.00 93.44 81 ALA A O 1
ATOM 663 N N . THR A 1 82 ? -20.419 2.199 21.149 1.00 93.00 82 THR A N 1
ATOM 664 C CA . THR A 1 82 ? -21.743 1.830 21.686 1.00 93.00 82 THR A CA 1
ATOM 665 C C . THR A 1 82 ? -22.823 2.864 21.368 1.00 93.00 82 THR A C 1
ATOM 667 O O . THR A 1 82 ? -24.012 2.538 21.410 1.00 93.00 82 THR A O 1
ATOM 670 N N . LYS A 1 83 ? -22.415 4.082 20.993 1.00 94.44 83 LYS A N 1
ATOM 671 C CA . LYS A 1 83 ? -23.283 5.201 20.601 1.00 94.44 83 LYS A CA 1
ATOM 672 C C . LYS A 1 83 ? -23.393 5.398 19.088 1.00 94.44 83 LYS A C 1
ATOM 674 O O . LYS A 1 83 ? -24.043 6.344 18.658 1.00 94.44 83 LYS A O 1
ATOM 679 N N . ILE A 1 84 ? -22.775 4.527 18.292 1.00 93.69 84 ILE A N 1
ATOM 680 C CA . ILE A 1 84 ? -22.922 4.489 16.830 1.00 93.69 84 ILE A CA 1
ATOM 681 C C . ILE A 1 84 ? -24.110 3.582 16.479 1.00 93.69 84 ILE A C 1
ATOM 683 O O . ILE A 1 84 ? -24.389 2.623 17.210 1.00 93.69 84 ILE A O 1
ATOM 687 N N . SER A 1 85 ? -24.824 3.856 15.386 1.00 93.88 85 SER A N 1
ATOM 688 C CA . SER A 1 85 ? -25.872 2.957 14.887 1.00 93.88 85 SER A CA 1
ATOM 689 C C . SER A 1 85 ? -25.323 1.545 14.577 1.00 93.88 85 SER A C 1
ATOM 691 O O . SER A 1 85 ? -24.143 1.394 14.263 1.00 93.88 85 SER A O 1
ATOM 693 N N . PRO A 1 86 ? -26.129 0.470 14.672 1.00 94.00 86 PRO A N 1
ATOM 694 C CA . PRO A 1 86 ? -25.653 -0.882 14.361 1.00 94.00 86 PRO A CA 1
ATOM 695 C C . PRO A 1 86 ? -25.108 -1.052 12.936 1.00 94.00 86 PRO A C 1
ATOM 697 O O . PRO A 1 86 ? -24.164 -1.812 12.748 1.00 94.00 86 PRO A O 1
ATOM 700 N N . GLU A 1 87 ? -25.682 -0.346 11.958 1.00 92.25 87 GLU A N 1
ATOM 701 C CA . GLU A 1 87 ? -25.229 -0.354 10.562 1.00 92.25 87 GLU A CA 1
ATOM 702 C C . GLU A 1 87 ? -23.832 0.264 10.443 1.00 92.25 87 GLU A C 1
ATOM 704 O O . GLU A 1 87 ? -22.907 -0.369 9.947 1.00 92.25 87 GLU A O 1
ATOM 709 N N . GLU A 1 88 ? -23.632 1.446 11.021 1.00 94.00 88 GLU A N 1
ATOM 710 C CA . GLU A 1 88 ? -22.366 2.174 10.922 1.00 94.00 88 GLU A CA 1
ATOM 711 C C . GLU A 1 88 ? -21.251 1.584 11.810 1.00 94.00 88 GLU A C 1
ATOM 713 O O . GLU A 1 88 ? -20.059 1.772 11.557 1.00 94.00 88 GLU A O 1
ATOM 718 N N . ARG A 1 89 ? -21.604 0.759 12.807 1.00 95.69 89 ARG A N 1
ATOM 719 C CA . ARG A 1 89 ? -20.624 -0.074 13.531 1.00 95.69 89 ARG A CA 1
ATOM 720 C C . ARG A 1 89 ? -19.941 -1.106 12.634 1.00 95.69 89 ARG A C 1
ATOM 722 O O . ARG A 1 89 ? -18.839 -1.537 12.970 1.00 95.69 89 ARG A O 1
ATOM 729 N N . ILE A 1 90 ? -20.565 -1.527 11.531 1.00 96.62 90 ILE A N 1
ATOM 730 C CA . ILE A 1 90 ? -19.923 -2.436 10.571 1.00 96.62 90 ILE A CA 1
ATOM 731 C C . ILE A 1 90 ? -18.719 -1.727 9.948 1.00 96.62 90 ILE A C 1
ATOM 733 O O . ILE A 1 90 ? -17.607 -2.250 10.021 1.00 96.62 90 ILE A O 1
ATOM 737 N N . ASP A 1 91 ? -18.914 -0.507 9.447 1.00 96.88 91 ASP A N 1
ATOM 738 C CA . ASP A 1 91 ? -17.841 0.310 8.871 1.00 96.88 91 ASP A CA 1
ATOM 739 C C . ASP A 1 91 ? -16.760 0.642 9.904 1.00 96.88 91 ASP A C 1
ATOM 741 O O . ASP A 1 91 ? -15.569 0.590 9.594 1.00 96.88 91 ASP A O 1
ATOM 745 N N . TYR A 1 92 ? -17.151 0.912 11.155 1.00 98.00 92 TYR A N 1
ATOM 746 C CA . TYR A 1 92 ? -16.204 1.100 12.258 1.00 98.00 92 TYR A CA 1
ATOM 747 C C . TYR A 1 92 ? -15.282 -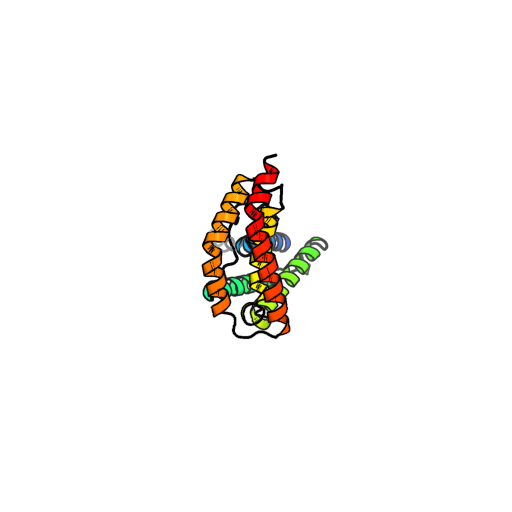0.112 12.426 1.00 98.00 92 TYR A C 1
ATOM 749 O O . TYR A 1 92 ? -14.060 0.031 12.487 1.00 98.00 92 TYR A O 1
ATOM 757 N N . ASN A 1 93 ? -15.858 -1.315 12.469 1.00 97.81 93 ASN A N 1
ATOM 758 C CA . ASN A 1 93 ? -15.099 -2.551 12.647 1.00 97.81 93 ASN A CA 1
ATOM 759 C C . ASN A 1 93 ? -14.218 -2.873 11.431 1.00 97.81 93 ASN A C 1
ATOM 761 O O . ASN A 1 93 ? -13.114 -3.397 11.603 1.00 97.81 93 ASN A O 1
ATOM 765 N N . ILE A 1 94 ? -14.676 -2.547 10.217 1.00 98.25 94 ILE A N 1
ATOM 766 C CA . ILE A 1 94 ? -13.874 -2.666 8.992 1.00 98.25 94 ILE A CA 1
ATOM 767 C C . ILE A 1 94 ? -12.656 -1.744 9.079 1.00 98.25 94 ILE A C 1
ATOM 769 O O . ILE A 1 94 ? -11.532 -2.211 8.893 1.00 98.25 94 ILE A O 1
ATOM 773 N N . LEU A 1 95 ? -12.855 -0.467 9.422 1.00 98.56 95 LEU A N 1
ATOM 774 C CA . LEU A 1 95 ? -11.762 0.496 9.549 1.00 98.56 95 LEU A CA 1
ATOM 775 C C . LEU A 1 95 ? -10.762 0.081 10.636 1.00 98.56 95 LEU A C 1
ATOM 777 O O . LEU A 1 95 ? -9.555 0.105 10.396 1.00 98.56 95 LEU A O 1
ATOM 781 N N . PHE A 1 96 ? -11.247 -0.352 11.802 1.00 98.56 96 PHE A N 1
ATOM 782 C CA . PHE A 1 96 ? -10.393 -0.862 12.876 1.00 98.56 96 PHE A CA 1
ATOM 783 C C . PHE A 1 96 ? -9.537 -2.045 12.403 1.00 98.56 96 PHE A C 1
ATOM 785 O O . PHE A 1 96 ? -8.315 -2.024 12.540 1.00 98.56 96 PHE A O 1
ATOM 792 N N . SER A 1 97 ? -10.164 -3.045 11.776 1.00 98.56 97 SER A N 1
ATOM 793 C CA . SER A 1 97 ? -9.466 -4.238 11.278 1.00 98.56 97 SER A CA 1
ATOM 794 C C . SER A 1 97 ? -8.428 -3.891 10.208 1.00 98.56 97 SER A C 1
ATOM 796 O O . SER A 1 97 ? -7.329 -4.445 10.199 1.00 98.56 97 SER A O 1
ATOM 798 N N . GLN A 1 98 ? -8.759 -2.948 9.323 1.00 98.50 98 GLN A N 1
ATOM 799 C CA . GLN A 1 98 ? -7.858 -2.464 8.283 1.00 98.50 98 GLN A CA 1
ATOM 800 C C . GLN A 1 98 ? -6.632 -1.761 8.882 1.00 98.50 98 GLN A C 1
ATOM 802 O O . GLN A 1 98 ? -5.504 -2.036 8.472 1.00 98.50 98 GLN A O 1
ATOM 807 N N . LEU A 1 99 ? -6.829 -0.879 9.866 1.00 98.75 99 LEU A N 1
ATOM 808 C CA . LEU A 1 99 ? -5.742 -0.163 10.534 1.00 98.75 99 LEU A CA 1
ATOM 809 C C . LEU A 1 99 ? -4.831 -1.104 11.332 1.00 98.75 99 LEU A C 1
ATOM 811 O O . LEU A 1 99 ? -3.611 -0.977 11.243 1.00 98.75 99 LEU A O 1
ATOM 815 N N . GLU A 1 100 ? -5.394 -2.079 12.047 1.00 98.69 100 GLU A N 1
ATOM 816 C CA . GLU A 1 100 ? -4.618 -3.098 12.765 1.00 98.69 100 GLU A CA 1
ATOM 817 C C . GLU A 1 100 ? -3.790 -3.961 11.803 1.00 98.69 100 GLU A C 1
ATOM 819 O O . GLU A 1 100 ? -2.603 -4.199 12.039 1.00 98.69 100 GLU A O 1
ATOM 824 N N . GLN A 1 101 ? -4.365 -4.371 10.666 1.00 98.62 101 GLN A N 1
ATOM 825 C CA . GLN A 1 101 ? -3.617 -5.078 9.624 1.00 98.62 101 GLN A CA 1
ATOM 826 C C . GLN A 1 101 ? -2.468 -4.218 9.082 1.00 98.62 101 GLN A C 1
ATOM 828 O O . GLN A 1 101 ? -1.345 -4.700 8.927 1.00 98.62 101 GLN A O 1
ATOM 833 N N . MET A 1 102 ? -2.732 -2.943 8.798 1.00 98.50 102 MET A N 1
ATOM 834 C CA . MET A 1 102 ? -1.717 -2.013 8.312 1.00 98.50 102 MET A CA 1
ATOM 835 C C . MET A 1 102 ? -0.598 -1.816 9.338 1.00 98.50 102 MET A C 1
ATOM 837 O O . MET A 1 102 ? 0.575 -1.847 8.966 1.00 98.50 102 MET A O 1
ATOM 841 N N . LYS A 1 103 ? -0.938 -1.689 10.623 1.00 98.56 103 LYS A N 1
ATOM 842 C CA . LYS A 1 103 ? 0.030 -1.602 11.719 1.00 98.56 103 LYS A CA 1
ATOM 843 C C . LYS A 1 103 ? 0.879 -2.867 11.820 1.00 98.56 103 LYS A C 1
ATOM 845 O O . LYS A 1 103 ? 2.100 -2.772 11.882 1.00 98.56 103 LYS A O 1
ATOM 850 N N . LEU A 1 104 ? 0.262 -4.047 11.750 1.00 98.69 104 LEU A N 1
ATOM 851 C CA . LEU A 1 104 ? 0.974 -5.327 11.740 1.00 98.69 104 LEU A CA 1
ATOM 852 C C . LEU A 1 104 ? 1.965 -5.412 10.570 1.00 98.69 104 LEU A C 1
ATOM 854 O O . LEU A 1 104 ? 3.109 -5.836 10.755 1.00 98.69 104 LEU A O 1
ATOM 858 N N . ILE A 1 105 ? 1.545 -4.988 9.374 1.00 97.94 105 ILE A N 1
ATOM 859 C CA . ILE A 1 105 ? 2.416 -4.948 8.196 1.00 97.94 105 ILE A CA 1
ATOM 860 C C . ILE A 1 105 ? 3.607 -4.023 8.441 1.00 97.94 105 ILE A C 1
ATOM 862 O O . ILE A 1 105 ? 4.735 -4.400 8.125 1.00 97.94 105 ILE A O 1
ATOM 866 N N . MET A 1 106 ? 3.362 -2.840 9.008 1.00 97.31 106 MET A N 1
ATOM 867 C CA . MET A 1 106 ? 4.399 -1.828 9.175 1.00 97.31 106 MET A CA 1
ATOM 868 C C . MET A 1 106 ? 5.393 -2.140 10.298 1.00 97.31 106 MET A C 1
ATOM 870 O O . MET A 1 106 ? 6.594 -1.912 10.146 1.00 97.31 106 MET A O 1
ATOM 874 N N . ASP A 1 107 ? 4.904 -2.677 11.411 1.00 97.06 107 ASP A N 1
ATOM 875 C CA . ASP A 1 107 ? 5.693 -2.822 12.634 1.00 97.06 107 ASP A CA 1
ATOM 876 C C . ASP A 1 107 ? 6.353 -4.196 12.746 1.00 97.06 107 ASP A C 1
ATOM 878 O O . ASP A 1 107 ? 7.446 -4.309 13.306 1.00 97.06 107 ASP A O 1
ATOM 882 N N . ILE A 1 108 ? 5.705 -5.236 12.214 1.00 97.62 108 ILE A N 1
ATOM 883 C CA . ILE A 1 108 ? 6.11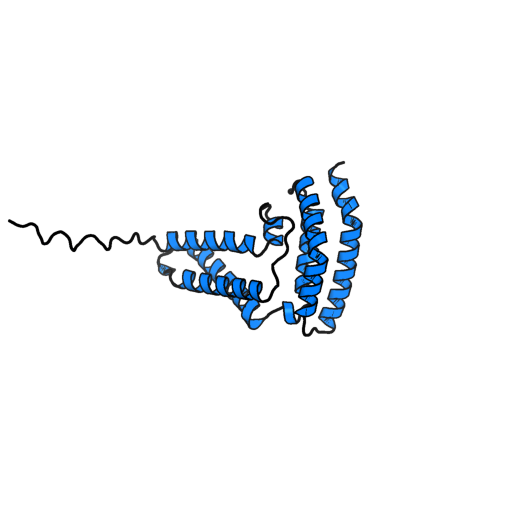7 -6.628 12.419 1.00 97.62 108 ILE A CA 1
ATOM 884 C C . ILE A 1 108 ? 6.519 -7.287 11.106 1.00 97.62 108 ILE A C 1
ATOM 886 O O . ILE A 1 108 ? 7.621 -7.819 11.010 1.00 97.62 108 ILE A O 1
ATOM 890 N N . ILE A 1 109 ? 5.641 -7.273 10.097 1.00 97.88 109 ILE A N 1
ATOM 891 C CA . ILE A 1 109 ? 5.884 -8.041 8.869 1.00 97.88 109 ILE A CA 1
ATOM 892 C C . ILE A 1 109 ? 6.999 -7.399 8.052 1.00 97.88 109 ILE A C 1
ATOM 894 O O . ILE A 1 109 ? 7.874 -8.121 7.602 1.00 97.88 109 ILE A O 1
ATOM 898 N N . LYS A 1 110 ? 6.979 -6.077 7.844 1.00 97.00 110 LYS A N 1
ATOM 899 C CA . LYS A 1 110 ? 8.013 -5.319 7.116 1.00 97.00 110 LYS A CA 1
ATOM 900 C C . LYS A 1 110 ? 8.442 -5.983 5.799 1.00 97.00 110 LYS A C 1
ATOM 902 O O . LYS A 1 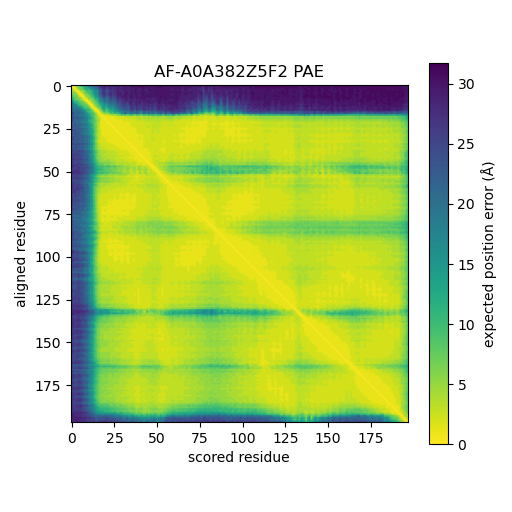110 ? 9.624 -6.261 5.592 1.00 97.00 110 LYS A O 1
ATOM 907 N N . PRO A 1 111 ? 7.496 -6.267 4.883 1.00 96.25 111 PRO A N 1
ATOM 908 C CA . PRO A 1 111 ? 7.774 -7.070 3.692 1.00 96.25 111 PRO A CA 1
ATOM 909 C C . PRO A 1 111 ? 8.856 -6.462 2.789 1.00 96.25 111 PRO A C 1
ATOM 911 O O . PRO A 1 111 ? 9.531 -7.198 2.081 1.00 96.25 111 PRO A O 1
ATOM 914 N N . TRP A 1 112 ? 9.080 -5.148 2.843 1.00 95.81 112 TRP A N 1
ATOM 915 C CA . TRP A 1 112 ? 10.152 -4.481 2.100 1.00 95.81 112 TRP A CA 1
ATOM 916 C C . TRP A 1 112 ? 11.566 -4.959 2.480 1.00 95.81 112 TRP A C 1
ATOM 918 O O . TRP A 1 112 ? 12.478 -4.820 1.672 1.00 95.81 112 TRP A O 1
ATOM 928 N N . GLU A 1 113 ? 11.767 -5.531 3.673 1.00 96.81 113 GLU A N 1
ATOM 929 C CA . GLU A 1 113 ? 13.089 -5.981 4.139 1.00 96.81 113 GLU A CA 1
ATOM 930 C C . GLU A 1 113 ? 13.442 -7.387 3.651 1.00 96.81 113 GLU A C 1
ATOM 932 O O . GLU A 1 113 ? 14.626 -7.729 3.608 1.00 96.81 113 GLU A O 1
ATOM 937 N N . TRP A 1 114 ? 12.442 -8.203 3.282 1.00 96.62 114 TRP A N 1
ATOM 938 C CA . TRP A 1 114 ? 12.661 -9.622 2.972 1.00 96.62 114 TRP A CA 1
ATOM 939 C C . TRP A 1 114 ? 11.879 -10.209 1.790 1.00 96.62 114 TRP A C 1
ATOM 941 O O . TRP A 1 114 ? 12.205 -11.304 1.318 1.00 96.62 114 TRP A O 1
ATOM 951 N N . ASN A 1 115 ? 10.846 -9.520 1.307 1.00 96.81 115 ASN A N 1
ATOM 952 C CA . ASN A 1 115 ? 10.001 -9.970 0.211 1.00 96.81 115 ASN A CA 1
ATOM 953 C C . ASN A 1 115 ? 10.208 -9.094 -1.038 1.00 96.81 115 ASN A C 1
ATOM 955 O O . ASN A 1 115 ? 9.509 -8.092 -1.206 1.00 96.81 115 ASN A O 1
ATOM 959 N N . PRO A 1 116 ? 11.098 -9.478 -1.969 1.00 95.88 116 PRO A N 1
ATOM 960 C CA . PRO A 1 116 ? 11.282 -8.754 -3.229 1.00 95.88 116 PRO A CA 1
ATOM 961 C C . PRO A 1 116 ? 10.008 -8.648 -4.083 1.00 95.88 116 PRO A C 1
ATOM 963 O O . PRO A 1 116 ? 9.896 -7.718 -4.881 1.00 95.88 116 PRO A O 1
ATOM 966 N N . LEU A 1 117 ? 9.023 -9.540 -3.911 1.00 96.25 117 LEU A N 1
ATOM 967 C CA . LEU A 1 117 ? 7.750 -9.431 -4.631 1.00 96.25 117 LEU A CA 1
ATOM 968 C C . LEU A 1 117 ? 6.946 -8.201 -4.209 1.00 96.25 117 LEU A C 1
ATOM 970 O O . LEU A 1 117 ? 6.181 -7.699 -5.020 1.00 96.25 117 LEU A O 1
ATOM 974 N N . TRP A 1 118 ? 7.154 -7.671 -2.999 1.00 95.56 118 TRP A N 1
ATOM 975 C CA . TRP A 1 118 ? 6.406 -6.518 -2.497 1.00 95.56 118 TRP A CA 1
ATOM 976 C C . TRP A 1 118 ? 6.496 -5.313 -3.438 1.00 95.56 118 TRP A C 1
ATOM 978 O O . TRP A 1 118 ? 5.473 -4.748 -3.821 1.00 95.56 118 TRP A O 1
ATOM 988 N N . ILE A 1 119 ? 7.709 -4.961 -3.879 1.00 96.19 119 ILE A N 1
ATOM 989 C CA . ILE A 1 119 ? 7.887 -3.851 -4.820 1.00 96.19 119 ILE A CA 1
ATOM 990 C C . ILE A 1 119 ? 7.537 -4.246 -6.258 1.00 96.19 119 ILE A C 1
ATOM 992 O O . ILE A 1 119 ? 7.014 -3.438 -7.023 1.00 96.19 119 ILE A O 1
ATOM 996 N N . LEU A 1 120 ? 7.811 -5.495 -6.645 1.00 96.75 120 LEU A N 1
ATOM 997 C CA . LEU A 1 120 ? 7.553 -5.963 -8.006 1.00 96.75 120 LEU 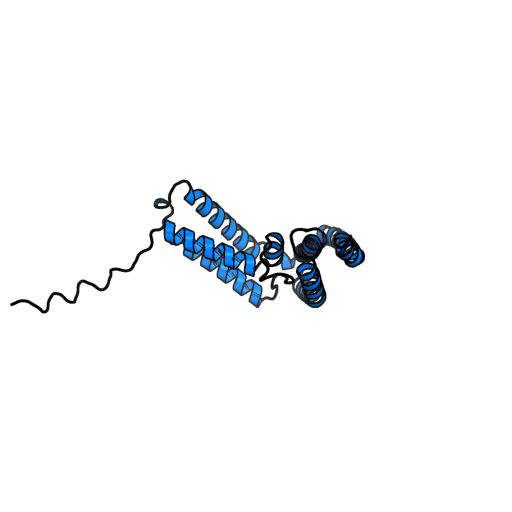A CA 1
ATOM 998 C C . LEU A 1 120 ? 6.052 -6.056 -8.296 1.00 96.75 120 LEU A C 1
ATOM 1000 O O . LEU A 1 120 ? 5.641 -5.826 -9.435 1.00 96.75 120 LEU A O 1
ATOM 1004 N N . ASP A 1 121 ? 5.235 -6.367 -7.291 1.00 95.62 121 ASP A N 1
ATOM 1005 C CA . ASP A 1 121 ? 3.779 -6.384 -7.385 1.00 95.62 121 ASP A CA 1
ATOM 1006 C C . ASP A 1 121 ? 3.207 -4.972 -7.538 1.00 95.62 121 ASP A C 1
ATOM 1008 O O . ASP A 1 121 ? 2.362 -4.777 -8.412 1.00 95.62 121 ASP A O 1
ATOM 1012 N N . GLU A 1 122 ? 3.714 -3.987 -6.787 1.00 95.56 122 GLU A N 1
ATOM 1013 C CA . GLU A 1 122 ? 3.363 -2.564 -6.943 1.00 95.56 122 GLU A CA 1
ATOM 1014 C C . GLU A 1 122 ? 3.647 -2.093 -8.379 1.00 95.56 122 GLU A C 1
ATOM 1016 O O . GLU A 1 122 ? 2.757 -1.595 -9.072 1.00 95.56 122 GLU A O 1
ATOM 1021 N N . ILE A 1 123 ? 4.870 -2.334 -8.867 1.00 96.69 123 ILE A N 1
ATOM 1022 C CA . ILE A 1 123 ? 5.301 -1.935 -10.213 1.00 96.69 123 ILE A CA 1
ATOM 1023 C C . ILE A 1 123 ? 4.452 -2.620 -11.288 1.00 96.69 123 ILE A C 1
ATOM 1025 O O . ILE A 1 123 ? 3.935 -1.970 -12.197 1.00 96.69 123 ILE A O 1
ATOM 1029 N N . SER A 1 124 ? 4.294 -3.942 -11.186 1.00 95.44 124 SER A N 1
ATOM 1030 C CA . SER A 1 124 ? 3.543 -4.720 -12.177 1.00 95.44 124 SER A CA 1
ATOM 1031 C C . SER A 1 124 ? 2.080 -4.295 -12.227 1.00 95.44 124 SER A C 1
ATOM 1033 O O . SER A 1 124 ? 1.514 -4.176 -13.310 1.00 95.44 124 SER A O 1
ATOM 1035 N N . THR A 1 125 ? 1.472 -4.053 -11.066 1.00 94.00 125 THR A N 1
ATOM 1036 C CA . THR A 1 125 ? 0.074 -3.628 -10.965 1.00 94.00 125 THR A CA 1
ATOM 1037 C C . THR A 1 125 ? -0.115 -2.226 -11.533 1.00 94.00 125 THR A C 1
ATOM 1039 O O . THR A 1 125 ? -1.080 -2.007 -12.263 1.00 94.00 125 THR A O 1
ATOM 1042 N N . GLY A 1 126 ? 0.819 -1.305 -11.269 1.00 93.94 126 GLY A N 1
ATOM 1043 C CA . GLY A 1 126 ? 0.774 0.053 -11.807 1.00 93.94 126 GLY A CA 1
ATOM 1044 C C . GLY A 1 126 ? 0.746 0.090 -13.330 1.00 93.94 126 GLY A C 1
ATOM 1045 O O . GLY A 1 126 ? -0.169 0.677 -13.910 1.00 93.94 126 GLY A O 1
ATOM 1046 N N . PHE A 1 127 ? 1.668 -0.623 -13.980 1.00 94.19 127 PHE A N 1
ATOM 1047 C CA . PHE A 1 127 ? 1.670 -0.712 -15.441 1.00 94.19 127 PHE A CA 1
ATOM 1048 C C . PHE A 1 127 ? 0.471 -1.489 -15.984 1.00 94.19 127 PHE A C 1
ATOM 1050 O O . PHE A 1 127 ? -0.102 -1.091 -16.993 1.00 94.19 127 PHE A O 1
ATOM 1057 N N . TYR A 1 128 ? 0.064 -2.574 -15.319 1.00 91.88 128 TYR A N 1
ATOM 1058 C CA . TYR A 1 128 ? -1.066 -3.383 -15.767 1.00 91.88 128 TYR A CA 1
ATOM 1059 C C . TYR A 1 128 ? -2.367 -2.573 -15.806 1.00 91.88 128 TYR A C 1
ATOM 1061 O O . TYR A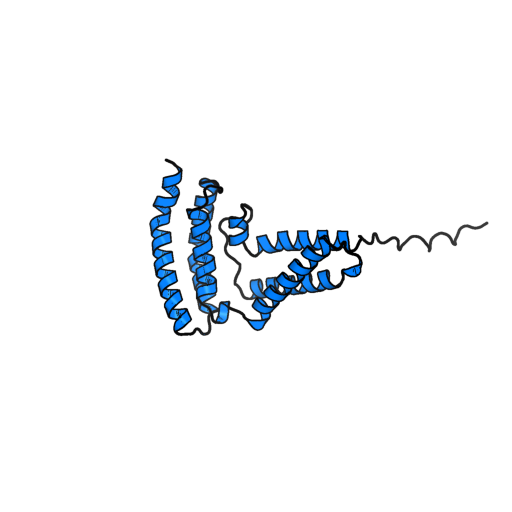 1 128 ? -3.039 -2.555 -16.837 1.00 91.88 128 TYR A O 1
ATOM 1069 N N . ILE A 1 129 ? -2.692 -1.861 -14.719 1.00 90.00 129 ILE A N 1
ATOM 1070 C CA . ILE A 1 129 ? -3.904 -1.033 -14.622 1.00 90.00 129 ILE A CA 1
ATOM 1071 C C . ILE A 1 129 ? -3.936 0.003 -15.745 1.00 90.00 129 ILE A C 1
ATOM 1073 O O . ILE A 1 129 ? -4.956 0.135 -16.414 1.00 90.00 129 ILE A O 1
ATOM 1077 N N . LEU A 1 130 ? -2.821 0.694 -15.982 1.00 89.50 130 LEU A N 1
ATOM 1078 C CA . LEU A 1 130 ? -2.727 1.712 -17.027 1.00 89.50 130 LEU A CA 1
ATOM 1079 C C . LEU A 1 130 ? -2.691 1.119 -18.441 1.00 89.50 130 LEU A C 1
ATOM 1081 O O . LEU A 1 130 ? -2.958 1.833 -19.399 1.00 89.50 130 LEU A O 1
ATOM 1085 N N . SER A 1 131 ? -2.368 -0.165 -18.600 1.00 86.75 131 SER A N 1
ATOM 1086 C CA . SER A 1 131 ? -2.350 -0.819 -19.912 1.00 86.75 131 SER A CA 1
ATOM 1087 C C . SER A 1 131 ? -3.690 -1.430 -20.323 1.00 86.75 131 SER A C 1
ATOM 1089 O O . SER A 1 131 ? -3.932 -1.525 -21.516 1.00 86.75 131 SER A O 1
ATOM 1091 N N . GLU A 1 132 ? -4.543 -1.816 -19.368 1.00 80.88 132 GLU A N 1
ATOM 1092 C CA . GLU A 1 132 ? -5.773 -2.588 -19.635 1.00 80.88 132 GLU A CA 1
ATOM 1093 C C . GLU A 1 132 ? -7.074 -1.838 -19.310 1.00 80.88 132 GLU A C 1
ATOM 1095 O O . GLU A 1 132 ? -8.152 -2.289 -19.691 1.00 80.88 132 GLU A O 1
ATOM 1100 N N . ARG A 1 133 ? -7.033 -0.738 -18.543 1.00 77.06 133 ARG A N 1
ATOM 1101 C CA . ARG A 1 133 ? -8.266 -0.043 -18.137 1.00 77.06 133 ARG A CA 1
ATOM 1102 C C . ARG A 1 133 ? -8.690 1.021 -19.139 1.00 77.06 133 ARG A C 1
ATOM 1104 O O . ARG A 1 133 ? -8.187 2.140 -19.113 1.00 77.06 133 ARG A O 1
ATOM 1111 N N . GLU A 1 134 ? -9.720 0.695 -19.910 1.00 75.44 134 GLU A N 1
ATOM 1112 C CA . GLU A 1 134 ? -10.407 1.608 -20.836 1.00 75.44 134 GLU A CA 1
ATOM 1113 C C . GLU A 1 134 ? -11.085 2.803 -20.137 1.00 75.44 134 GLU A C 1
ATOM 1115 O O . GLU A 1 134 ? -11.369 3.813 -20.770 1.00 75.44 134 GLU A O 1
ATOM 1120 N N . GLN A 1 135 ? -11.353 2.721 -18.826 1.00 81.88 135 GLN A N 1
ATOM 1121 C CA . GLN A 1 135 ? -12.030 3.797 -18.084 1.00 81.88 135 GLN A CA 1
ATOM 1122 C C . GLN A 1 135 ? -11.125 5.003 -17.783 1.00 81.88 135 GLN A C 1
ATOM 1124 O O . GLN A 1 135 ? -11.625 6.038 -17.341 1.00 81.88 135 GLN A O 1
ATOM 1129 N N . ILE A 1 136 ? -9.807 4.871 -17.964 1.00 84.19 136 ILE A N 1
ATOM 1130 C CA . ILE A 1 136 ? -8.856 5.978 -17.833 1.00 84.19 136 ILE A CA 1
ATOM 1131 C C . ILE A 1 136 ? -8.599 6.529 -19.237 1.00 84.19 136 ILE A C 1
ATOM 1133 O O . ILE A 1 136 ? -8.297 5.762 -20.151 1.00 84.19 136 ILE A O 1
ATOM 1137 N N . ASP A 1 137 ? -8.705 7.850 -19.394 1.00 87.31 137 ASP A N 1
ATOM 1138 C CA . ASP A 1 137 ? -8.429 8.520 -20.666 1.00 87.31 137 ASP A CA 1
ATOM 1139 C C . ASP A 1 137 ? -7.033 8.159 -21.199 1.00 87.31 137 ASP A C 1
ATOM 1141 O O . ASP A 1 137 ? -6.077 7.999 -20.435 1.00 87.31 137 ASP A O 1
ATOM 1145 N N . MET A 1 138 ? -6.908 8.019 -22.519 1.00 86.75 138 MET A N 1
ATOM 1146 C CA . MET A 1 138 ? -5.651 7.606 -23.143 1.00 86.75 138 MET A CA 1
ATOM 1147 C C . MET A 1 138 ? -4.511 8.596 -22.868 1.00 86.75 138 MET A C 1
ATOM 1149 O O . MET A 1 138 ? -3.384 8.174 -22.604 1.00 86.75 138 MET A O 1
ATOM 1153 N N . GLY A 1 139 ? -4.791 9.902 -22.887 1.00 88.19 139 GLY A N 1
ATOM 1154 C CA . GLY A 1 139 ? -3.804 10.930 -22.562 1.00 88.19 139 GLY A CA 1
ATOM 1155 C C . GLY A 1 139 ? -3.294 10.774 -21.132 1.00 88.19 139 GLY A C 1
ATOM 1156 O O . GLY A 1 139 ? -2.083 10.679 -20.919 1.00 88.19 139 GLY A O 1
ATOM 1157 N N . ASP A 1 140 ? -4.221 10.622 -20.182 1.00 89.12 140 ASP A N 1
ATOM 1158 C CA . ASP A 1 140 ? -3.903 10.379 -18.770 1.00 89.12 140 ASP A CA 1
ATOM 1159 C C . ASP A 1 140 ? -3.070 9.092 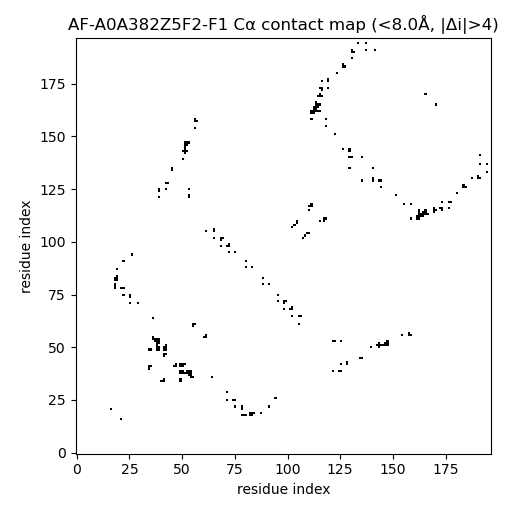-18.590 1.00 89.12 140 ASP A C 1
ATOM 1161 O O . ASP A 1 140 ? -2.128 9.059 -17.795 1.00 89.12 140 ASP A O 1
ATOM 1165 N N . ARG A 1 141 ? -3.376 8.020 -19.339 1.00 89.62 141 ARG A N 1
ATOM 1166 C CA . ARG A 1 141 ? -2.624 6.751 -19.292 1.00 89.62 141 ARG A CA 1
ATOM 1167 C C . ARG A 1 141 ? -1.196 6.910 -19.789 1.00 89.62 141 ARG A C 1
ATOM 1169 O O . ARG A 1 141 ? -0.274 6.418 -19.137 1.00 89.62 141 ARG A O 1
ATOM 1176 N N . ILE A 1 142 ? -1.005 7.584 -20.923 1.00 90.56 142 ILE A N 1
ATOM 1177 C CA . ILE A 1 142 ? 0.322 7.827 -21.499 1.00 90.56 142 ILE A CA 1
ATOM 1178 C C . ILE A 1 142 ? 1.166 8.662 -20.533 1.00 90.56 142 ILE A C 1
ATOM 1180 O O . ILE A 1 142 ? 2.298 8.275 -20.233 1.00 90.56 142 ILE A O 1
ATOM 1184 N N . GLU A 1 143 ? 0.616 9.758 -20.006 1.00 91.62 143 GLU A N 1
ATOM 1185 C CA . GLU A 1 143 ? 1.311 10.620 -19.045 1.00 91.62 143 GLU A CA 1
ATOM 1186 C C . GLU A 1 143 ? 1.683 9.850 -17.769 1.00 91.62 143 GLU A C 1
ATOM 1188 O O . GLU A 1 143 ? 2.831 9.891 -17.312 1.00 91.62 143 GLU A O 1
ATOM 1193 N N . ALA A 1 144 ? 0.747 9.065 -17.229 1.00 92.56 144 ALA A N 1
ATOM 1194 C CA . ALA A 1 144 ? 0.975 8.254 -16.040 1.00 92.56 144 ALA A CA 1
ATOM 1195 C C . ALA A 1 144 ? 2.066 7.191 -16.253 1.00 92.56 144 ALA A C 1
ATOM 1197 O O . ALA A 1 144 ? 2.950 7.038 -15.406 1.00 92.56 144 ALA A O 1
ATOM 1198 N N . ILE A 1 145 ? 2.046 6.482 -17.387 1.00 93.56 145 ILE A N 1
ATOM 1199 C CA . ILE A 1 145 ? 3.061 5.476 -17.731 1.00 93.56 145 ILE A CA 1
ATOM 1200 C C . ILE A 1 145 ? 4.433 6.132 -17.892 1.00 93.56 145 ILE A C 1
ATOM 1202 O O . ILE A 1 145 ? 5.412 5.623 -17.347 1.00 93.56 145 ILE A O 1
ATOM 1206 N N . GLN A 1 146 ? 4.524 7.264 -18.594 1.00 93.62 146 GLN A N 1
ATOM 1207 C CA . GLN A 1 146 ? 5.781 8.002 -18.745 1.00 93.62 146 GLN A CA 1
ATOM 1208 C C . GLN A 1 146 ? 6.342 8.428 -17.383 1.00 93.62 146 GLN A C 1
ATOM 1210 O O . GLN A 1 146 ? 7.518 8.196 -17.096 1.00 93.62 146 GLN A O 1
ATOM 1215 N N . SER A 1 147 ? 5.489 8.972 -16.512 1.00 94.50 147 SER A N 1
ATOM 1216 C CA . SER A 1 147 ? 5.849 9.360 -15.145 1.00 94.50 147 SER A CA 1
ATOM 1217 C C . SER A 1 147 ? 6.361 8.169 -14.320 1.00 94.50 147 SER A C 1
ATOM 1219 O O . SER A 1 147 ? 7.406 8.267 -13.669 1.00 94.50 147 SER A O 1
ATOM 1221 N N . GLN A 1 148 ? 5.696 7.009 -14.400 1.00 95.25 148 GLN A N 1
ATOM 1222 C CA . GLN A 1 148 ? 6.142 5.780 -13.731 1.00 95.25 148 GLN A CA 1
ATOM 1223 C C . GLN A 1 148 ? 7.480 5.273 -14.275 1.00 95.25 148 GLN A C 1
ATOM 1225 O O . GLN A 1 148 ? 8.356 4.915 -13.489 1.00 95.25 148 GLN A O 1
ATOM 1230 N N . LEU A 1 149 ? 7.675 5.273 -15.597 1.00 95.38 149 LEU A N 1
ATOM 1231 C CA . LEU A 1 149 ? 8.927 4.835 -16.222 1.00 95.38 149 LEU A CA 1
ATOM 1232 C C . LEU A 1 149 ? 10.123 5.688 -15.782 1.00 95.38 149 LEU A C 1
ATOM 1234 O O . LEU A 1 149 ? 11.193 5.139 -15.532 1.00 95.38 149 LEU A O 1
ATOM 1238 N N . VAL A 1 150 ? 9.941 7.004 -15.627 1.00 95.94 150 VAL A N 1
ATOM 1239 C CA . VAL A 1 150 ? 10.990 7.913 -15.128 1.00 95.94 150 VAL A CA 1
ATOM 1240 C C . VAL A 1 150 ? 11.364 7.605 -13.673 1.00 95.94 150 VAL A C 1
ATOM 1242 O O . VAL A 1 150 ? 12.540 7.656 -13.316 1.00 95.94 150 VAL A O 1
ATOM 1245 N N . LYS A 1 151 ? 10.388 7.257 -12.826 1.00 95.38 151 LYS A N 1
ATOM 1246 C CA . LYS A 1 151 ? 10.599 6.974 -11.391 1.00 95.38 151 LYS A CA 1
ATOM 1247 C C . LYS A 1 151 ? 11.104 5.557 -11.116 1.00 95.38 151 LYS A C 1
ATOM 1249 O O . LYS A 1 151 ? 11.743 5.320 -10.089 1.00 95.38 151 LYS A O 1
ATOM 1254 N N . LEU A 1 152 ? 10.824 4.619 -12.019 1.00 96.06 152 LEU A N 1
ATOM 1255 C CA . LEU A 1 152 ? 11.087 3.194 -11.842 1.00 96.06 152 LEU A CA 1
ATOM 1256 C C . LEU A 1 152 ? 12.546 2.866 -11.454 1.00 96.06 152 LEU A C 1
ATOM 1258 O O . LEU A 1 152 ? 12.724 2.080 -10.521 1.00 96.06 152 LEU A O 1
ATOM 1262 N N . PRO A 1 153 ? 13.596 3.448 -12.078 1.00 96.00 153 PRO A N 1
ATOM 1263 C CA . PRO A 1 153 ? 14.978 3.141 -11.706 1.00 96.00 153 PRO A CA 1
ATOM 1264 C C . PRO A 1 153 ? 15.304 3.496 -10.252 1.00 96.00 153 PRO A C 1
ATOM 1266 O O . PRO A 1 153 ? 15.907 2.688 -9.545 1.00 96.00 153 PRO A O 1
ATOM 1269 N N . LEU A 1 154 ? 14.871 4.674 -9.790 1.00 94.81 154 LEU A N 1
ATOM 1270 C CA . LEU A 1 154 ? 15.088 5.114 -8.411 1.00 94.81 154 LEU A CA 1
ATOM 1271 C C . LEU A 1 154 ? 14.322 4.224 -7.427 1.00 94.81 154 LEU A C 1
ATOM 1273 O O . LEU A 1 154 ? 14.884 3.805 -6.418 1.00 94.81 154 LEU A O 1
ATOM 1277 N N . LEU A 1 155 ? 13.073 3.874 -7.747 1.00 95.81 155 LEU A N 1
ATOM 1278 C CA . LEU A 1 155 ? 12.259 2.985 -6.918 1.00 95.81 155 LEU A CA 1
ATOM 1279 C C . LEU A 1 155 ? 12.917 1.609 -6.736 1.00 95.81 155 LEU A C 1
ATOM 1281 O O . LEU A 1 155 ? 13.008 1.104 -5.616 1.00 95.81 155 LEU A O 1
ATOM 1285 N N . LEU A 1 156 ? 13.408 1.015 -7.828 1.00 95.62 156 LEU A N 1
ATOM 1286 C CA . LEU A 1 156 ? 14.116 -0.266 -7.794 1.00 95.62 156 LEU A CA 1
ATOM 1287 C C . LEU A 1 156 ? 15.434 -0.171 -7.016 1.00 95.62 156 LEU A C 1
ATOM 1289 O O . LEU A 1 156 ? 15.747 -1.087 -6.256 1.00 95.62 156 LEU A O 1
ATOM 1293 N N . SER A 1 157 ? 16.187 0.924 -7.175 1.00 95.12 157 SER A N 1
ATOM 1294 C CA . SER A 1 157 ? 17.425 1.158 -6.420 1.00 95.12 157 SER A CA 1
ATOM 1295 C C . SER A 1 157 ? 17.149 1.233 -4.920 1.00 95.12 157 SER A C 1
ATOM 1297 O O . SER A 1 157 ? 17.719 0.457 -4.156 1.00 95.12 157 SER A O 1
ATOM 1299 N N . ASN A 1 158 ? 16.201 2.080 -4.511 1.00 94.50 158 ASN A N 1
ATOM 1300 C CA . ASN A 1 158 ? 15.811 2.234 -3.111 1.00 94.50 158 ASN A CA 1
ATOM 1301 C C . ASN A 1 158 ? 15.314 0.904 -2.531 1.00 94.50 158 ASN A C 1
ATOM 1303 O O . ASN A 1 158 ? 15.733 0.496 -1.451 1.00 94.50 158 ASN A O 1
ATOM 1307 N N . SER A 1 159 ? 14.465 0.175 -3.263 1.00 95.12 159 SER A N 1
ATOM 1308 C CA . SER A 1 159 ? 13.979 -1.126 -2.798 1.00 95.12 159 SER A CA 1
ATOM 1309 C C . SER A 1 159 ? 15.099 -2.153 -2.648 1.00 95.12 159 SER A C 1
ATOM 1311 O O . SER A 1 159 ? 15.028 -2.984 -1.745 1.00 95.12 159 SER A O 1
ATOM 1313 N N . LYS A 1 160 ? 16.118 -2.121 -3.512 1.00 94.19 160 LYS A N 1
ATOM 1314 C CA . LYS A 1 160 ? 17.279 -3.007 -3.407 1.00 94.19 160 LYS A CA 1
ATOM 1315 C C . LYS A 1 160 ? 18.120 -2.689 -2.171 1.00 94.19 160 LYS A C 1
ATOM 1317 O O . LYS A 1 160 ? 18.614 -3.617 -1.545 1.00 94.19 160 LYS A O 1
ATOM 1322 N N . GLU A 1 161 ? 18.282 -1.414 -1.830 1.00 94.25 161 GLU A N 1
ATOM 1323 C CA . GLU A 1 161 ? 19.014 -0.986 -0.629 1.00 94.25 161 GLU A CA 1
ATOM 1324 C C . GLU A 1 161 ? 18.307 -1.403 0.667 1.00 94.25 161 GLU A C 1
ATOM 1326 O O . GLU A 1 161 ? 18.961 -1.737 1.650 1.00 94.25 161 GLU A O 1
ATOM 1331 N N . ILE A 1 162 ? 16.972 -1.412 0.660 1.00 94.62 162 ILE A N 1
ATOM 1332 C CA . ILE A 1 162 ? 16.150 -1.778 1.820 1.00 94.62 162 ILE A CA 1
ATOM 1333 C C . ILE A 1 162 ? 16.071 -3.305 2.022 1.00 94.62 162 ILE A C 1
ATOM 1335 O O . ILE A 1 162 ? 15.910 -3.773 3.151 1.00 94.62 162 ILE A O 1
ATOM 1339 N N . LEU A 1 163 ? 16.170 -4.092 0.948 1.00 95.56 163 LEU A N 1
ATOM 1340 C CA . LEU A 1 163 ? 16.060 -5.549 0.994 1.00 95.56 163 LEU A CA 1
ATOM 1341 C C . LEU A 1 163 ? 17.317 -6.173 1.628 1.00 95.56 163 LEU A C 1
ATOM 1343 O O . LEU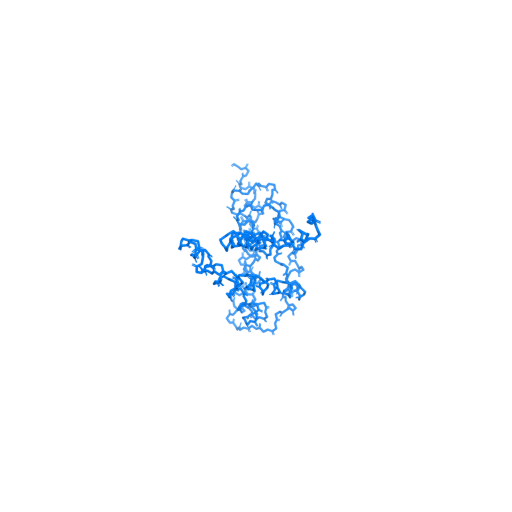 A 1 163 ? 18.389 -6.189 1.025 1.00 95.56 163 LEU A O 1
ATOM 1347 N N . THR A 1 164 ? 17.183 -6.737 2.828 1.00 94.88 164 THR A N 1
ATOM 1348 C CA . THR A 1 164 ? 18.314 -7.279 3.606 1.00 94.88 164 THR A CA 1
ATOM 1349 C C . THR A 1 164 ? 18.454 -8.795 3.499 1.00 94.88 164 THR A C 1
ATOM 1351 O O . THR A 1 164 ? 19.558 -9.329 3.606 1.00 94.88 164 THR A O 1
ATOM 1354 N N . THR A 1 165 ? 17.352 -9.509 3.273 1.00 94.25 165 THR A N 1
ATOM 1355 C CA . THR A 1 165 ? 17.326 -10.972 3.152 1.00 94.25 165 THR A CA 1
ATOM 1356 C C . THR A 1 165 ? 16.241 -11.408 2.173 1.00 94.25 165 THR A C 1
ATOM 1358 O O . THR A 1 165 ? 15.425 -10.601 1.757 1.00 94.25 165 THR A O 1
ATOM 1361 N N . TYR A 1 166 ? 16.237 -12.664 1.740 1.00 94.06 166 TYR A N 1
ATOM 1362 C CA . TYR A 1 166 ? 15.116 -13.284 1.027 1.00 94.06 166 TYR A CA 1
ATOM 1363 C C . TYR A 1 166 ? 15.352 -14.791 0.923 1.00 94.06 166 TYR A C 1
ATOM 1365 O O . TYR A 1 166 ? 16.488 -15.266 0.881 1.00 94.06 166 TYR A O 1
ATOM 1373 N N . SER A 1 167 ? 14.274 -15.572 0.854 1.00 94.81 167 SER A N 1
ATOM 1374 C CA . SER A 1 167 ? 14.388 -17.021 0.653 1.00 94.81 167 SER A CA 1
ATOM 1375 C C . SER A 1 167 ? 14.591 -17.381 -0.825 1.00 94.81 167 SER A C 1
ATOM 1377 O O . SER A 1 167 ? 14.271 -16.604 -1.728 1.00 94.81 167 SER A O 1
ATOM 1379 N N . MET A 1 168 ? 15.058 -18.607 -1.089 1.00 95.38 168 MET A N 1
ATOM 1380 C CA . MET A 1 168 ? 15.152 -19.150 -2.454 1.00 95.38 168 MET A CA 1
ATOM 1381 C C . MET A 1 168 ? 13.806 -19.124 -3.191 1.00 95.38 168 MET A C 1
ATOM 1383 O O . MET A 1 168 ? 13.773 -18.857 -4.390 1.00 95.38 168 MET A O 1
ATOM 1387 N N . LEU A 1 169 ? 12.703 -19.342 -2.466 1.00 96.19 169 LEU A N 1
ATOM 1388 C CA . LEU A 1 169 ? 11.350 -19.279 -3.015 1.00 96.19 169 LEU A CA 1
ATOM 1389 C C . LEU A 1 169 ? 11.018 -17.867 -3.521 1.00 96.19 169 LEU A C 1
ATOM 1391 O O . LEU A 1 169 ? 10.598 -17.705 -4.664 1.00 96.19 169 LEU A O 1
ATOM 1395 N N . HIS A 1 170 ? 11.269 -16.840 -2.702 1.00 95.25 170 HIS A N 1
ATOM 1396 C CA . HIS A 1 170 ? 11.038 -15.448 -3.095 1.00 95.25 170 HIS A CA 1
ATOM 1397 C C . HIS A 1 170 ? 11.914 -15.038 -4.276 1.00 95.25 170 HIS A C 1
ATOM 1399 O O . HIS A 1 170 ? 11.434 -14.370 -5.190 1.00 95.25 170 HIS A O 1
ATOM 1405 N N . ARG A 1 171 ? 13.181 -15.473 -4.299 1.00 94.69 171 ARG A N 1
ATOM 1406 C CA . ARG A 1 171 ? 14.079 -15.230 -5.433 1.00 94.69 171 ARG A CA 1
ATOM 1407 C C . ARG A 1 171 ? 13.523 -15.827 -6.724 1.00 94.69 171 ARG A C 1
ATOM 1409 O O . ARG A 1 171 ? 13.483 -15.129 -7.732 1.00 94.69 171 ARG A O 1
ATOM 1416 N N . HIS A 1 172 ? 13.106 -17.093 -6.691 1.00 96.88 172 HIS A N 1
ATOM 1417 C CA . HIS A 1 172 ? 12.569 -17.786 -7.861 1.00 96.88 172 HIS A CA 1
ATOM 1418 C C . HIS A 1 172 ? 11.355 -17.049 -8.440 1.00 96.88 172 HIS A C 1
AT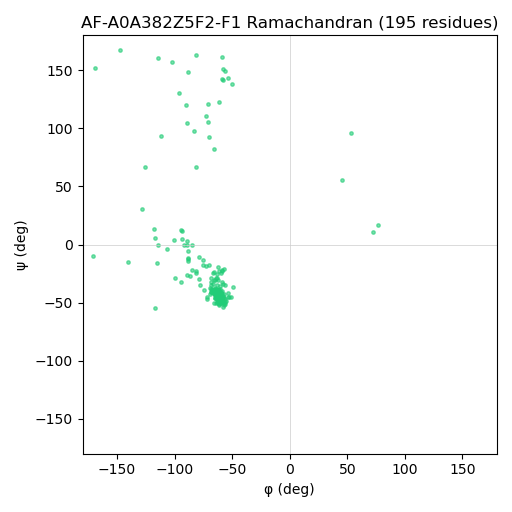OM 1420 O O . HIS A 1 172 ? 11.389 -16.641 -9.598 1.00 96.88 172 HIS A O 1
ATOM 1426 N N . TYR A 1 173 ? 10.343 -16.768 -7.614 1.00 96.94 173 TYR A N 1
ATOM 1427 C CA . TYR A 1 173 ? 9.156 -16.045 -8.074 1.00 96.94 173 TYR A CA 1
ATOM 1428 C C . TYR A 1 173 ? 9.447 -14.605 -8.502 1.00 96.94 173 TYR A C 1
ATOM 1430 O O . TYR A 1 173 ? 8.798 -14.094 -9.412 1.00 96.94 173 TYR A O 1
ATOM 1438 N N . SER A 1 174 ? 10.437 -13.946 -7.895 1.00 96.31 174 SER A N 1
ATOM 1439 C CA . SER A 1 174 ? 10.839 -12.598 -8.315 1.00 96.31 174 SER A CA 1
ATOM 1440 C C . SER A 1 174 ? 11.439 -12.590 -9.713 1.00 96.31 174 SER A C 1
ATOM 1442 O O . SER A 1 174 ? 11.131 -11.692 -10.490 1.00 96.31 174 SER A O 1
ATOM 1444 N N . LEU A 1 175 ? 12.247 -13.595 -10.066 1.00 96.62 175 LEU A N 1
ATOM 1445 C CA . LEU A 1 175 ? 12.782 -13.729 -11.424 1.00 96.62 175 LEU A CA 1
ATOM 1446 C C . LEU A 1 175 ? 11.654 -13.933 -12.441 1.00 96.62 175 LEU A C 1
ATOM 1448 O O . LEU A 1 175 ? 11.599 -13.211 -13.434 1.00 96.62 175 LEU A O 1
ATOM 1452 N N . GLU A 1 176 ? 10.698 -14.821 -12.152 1.00 97.44 176 GLU A N 1
ATOM 1453 C CA . GLU A 1 176 ? 9.527 -15.004 -13.019 1.00 97.44 176 GLU A CA 1
ATOM 1454 C C . GLU A 1 176 ? 8.700 -13.718 -13.164 1.00 97.44 176 GLU A C 1
ATOM 1456 O O . GLU A 1 176 ? 8.221 -13.386 -14.253 1.00 97.44 176 GLU A O 1
ATOM 1461 N N . LYS A 1 177 ? 8.513 -12.974 -12.067 1.00 97.06 177 LYS A N 1
ATOM 1462 C CA . LYS A 1 177 ? 7.779 -11.705 -12.073 1.00 97.06 177 LYS A CA 1
ATOM 1463 C C . LYS A 1 177 ? 8.502 -10.651 -12.913 1.00 97.06 177 LYS A C 1
ATOM 1465 O O . LYS A 1 177 ? 7.847 -9.963 -13.691 1.00 97.06 177 LYS A O 1
ATOM 1470 N N . ILE A 1 178 ? 9.829 -10.560 -12.808 1.00 97.31 178 ILE A N 1
ATOM 1471 C CA . ILE A 1 178 ? 10.656 -9.651 -13.614 1.00 97.31 178 ILE A CA 1
ATOM 1472 C C . ILE A 1 178 ? 10.521 -9.979 -15.104 1.00 97.31 178 ILE A C 1
ATOM 1474 O O . ILE A 1 178 ? 10.305 -9.072 -15.904 1.00 97.31 178 ILE A O 1
ATOM 1478 N N . GLU A 1 179 ? 10.573 -11.254 -15.491 1.00 97.75 179 GLU A N 1
ATOM 1479 C CA . GLU A 1 179 ? 10.375 -11.649 -16.892 1.00 97.75 179 GLU A CA 1
ATOM 1480 C C . GLU A 1 179 ? 8.992 -11.244 -17.419 1.00 97.75 179 GLU A C 1
ATOM 1482 O O . GLU A 1 179 ? 8.873 -10.720 -18.529 1.00 97.75 179 GLU A O 1
ATOM 1487 N N . LYS A 1 180 ? 7.936 -11.447 -16.620 1.00 96.00 180 LYS A N 1
ATOM 1488 C CA . LYS A 1 180 ? 6.570 -11.020 -16.968 1.00 96.00 180 LYS A CA 1
ATOM 1489 C C . LYS A 1 180 ? 6.463 -9.499 -17.078 1.00 96.00 180 LYS A C 1
ATOM 1491 O O . LYS A 1 180 ? 5.836 -9.008 -18.014 1.00 96.00 180 LYS A O 1
ATOM 1496 N N . LEU A 1 181 ? 7.102 -8.760 -16.172 1.00 96.19 181 LEU A N 1
ATOM 1497 C CA . LEU A 1 181 ? 7.147 -7.301 -16.209 1.00 96.19 181 LEU A CA 1
ATOM 1498 C C . LEU A 1 181 ? 7.867 -6.793 -17.467 1.00 96.19 181 LEU A C 1
ATOM 1500 O O . LEU A 1 181 ? 7.347 -5.909 -18.138 1.00 96.19 181 LEU A O 1
ATOM 1504 N N . ILE A 1 182 ? 9.007 -7.380 -17.846 1.00 96.62 182 ILE A N 1
ATOM 1505 C CA . ILE A 1 182 ? 9.715 -7.025 -19.089 1.00 96.62 182 ILE A CA 1
ATOM 1506 C C . ILE A 1 182 ? 8.803 -7.222 -20.305 1.00 96.62 182 ILE A C 1
ATOM 1508 O O . ILE A 1 182 ? 8.714 -6.335 -21.152 1.00 96.62 182 ILE A O 1
ATOM 1512 N N . ARG A 1 183 ? 8.081 -8.349 -20.376 1.00 95.56 183 ARG A N 1
ATOM 1513 C CA . ARG A 1 183 ? 7.119 -8.600 -21.462 1.00 95.56 183 ARG A CA 1
ATOM 1514 C C . ARG A 1 183 ? 5.988 -7.574 -21.474 1.00 95.56 183 ARG A C 1
ATOM 1516 O O . ARG A 1 183 ? 5.637 -7.090 -22.546 1.00 95.56 183 ARG A O 1
ATOM 1523 N N . LEU A 1 184 ? 5.441 -7.221 -20.308 1.00 93.62 184 LEU A N 1
ATOM 1524 C CA . LEU A 1 184 ? 4.417 -6.180 -20.195 1.00 93.62 184 LEU A CA 1
ATOM 1525 C C . LEU A 1 184 ? 4.936 -4.844 -20.741 1.00 93.62 184 LEU A C 1
ATOM 1527 O O . LEU A 1 184 ? 4.282 -4.248 -21.591 1.00 93.62 184 LEU A O 1
ATOM 1531 N N . LEU A 1 185 ? 6.130 -4.420 -20.317 1.00 93.94 185 LEU A N 1
ATOM 1532 C CA . LEU A 1 185 ? 6.762 -3.178 -20.769 1.00 93.94 185 LEU A CA 1
ATOM 1533 C C . LEU A 1 185 ? 6.985 -3.154 -22.289 1.00 93.94 185 LEU A C 1
ATOM 1535 O O . LEU A 1 185 ? 6.710 -2.146 -22.932 1.00 93.94 185 LEU A O 1
ATOM 1539 N N . GLN A 1 186 ? 7.421 -4.271 -22.879 1.00 94.56 186 GLN A N 1
ATOM 1540 C CA . GLN A 1 186 ? 7.584 -4.405 -24.333 1.00 94.56 186 GLN A CA 1
ATOM 1541 C C . GLN A 1 186 ? 6.257 -4.305 -25.100 1.00 94.56 186 GLN A C 1
ATOM 1543 O O . GLN A 1 186 ? 6.246 -3.875 -26.251 1.00 94.56 186 GLN A O 1
ATOM 1548 N N . GLN A 1 187 ? 5.143 -4.696 -24.477 1.00 91.94 187 GLN A N 1
ATOM 1549 C CA . GLN A 1 187 ? 3.809 -4.652 -25.079 1.00 91.94 187 GLN A CA 1
ATOM 1550 C C . GLN A 1 187 ? 3.087 -3.317 -24.875 1.00 91.94 187 GLN A C 1
ATOM 1552 O O . GLN A 1 187 ? 2.105 -3.072 -25.575 1.00 91.94 187 GLN A O 1
ATOM 1557 N N . LEU A 1 188 ? 3.553 -2.447 -23.969 1.00 90.19 188 LEU A N 1
ATOM 1558 C CA . LEU A 1 188 ? 2.896 -1.164 -23.686 1.00 90.19 188 LEU A CA 1
ATOM 1559 C C . LEU A 1 188 ? 2.615 -0.329 -24.947 1.00 90.19 188 LEU A C 1
ATOM 1561 O O . LEU A 1 188 ? 1.481 0.123 -25.080 1.00 90.19 188 LEU A O 1
ATOM 1565 N N . PRO A 1 189 ? 3.547 -0.166 -25.913 1.00 88.25 189 PRO A N 1
ATOM 1566 C CA . PRO A 1 189 ? 3.255 0.607 -27.120 1.00 88.25 189 PRO A CA 1
ATOM 1567 C C . PRO A 1 189 ? 2.092 0.036 -27.937 1.00 88.25 189 PRO A C 1
ATOM 1569 O O . PRO A 1 189 ? 1.319 0.791 -28.511 1.00 88.25 189 PRO A O 1
ATOM 1572 N N . LEU A 1 190 ? 1.943 -1.292 -27.987 1.00 86.44 190 LEU A N 1
ATOM 1573 C CA . LEU A 1 190 ? 0.842 -1.934 -28.708 1.00 86.44 190 LEU A CA 1
ATOM 1574 C C . LEU A 1 190 ? -0.488 -1.729 -27.979 1.00 86.44 190 LEU A C 1
ATOM 1576 O O . LEU A 1 190 ? -1.467 -1.361 -28.617 1.00 86.44 190 LEU A O 1
ATOM 1580 N N . LYS A 1 191 ? -0.502 -1.912 -26.654 1.00 82.94 191 LYS A N 1
ATOM 1581 C CA . LYS A 1 191 ? -1.704 -1.767 -25.816 1.00 82.94 191 LYS A CA 1
ATOM 1582 C C . LYS A 1 191 ? -2.212 -0.329 -25.714 1.00 82.94 191 LYS A C 1
ATOM 1584 O O . LYS A 1 191 ? -3.395 -0.106 -25.528 1.00 82.94 191 LYS A O 1
ATOM 1589 N N . LEU A 1 192 ? -1.324 0.655 -25.827 1.00 82.19 192 LEU A N 1
ATOM 1590 C CA . LEU A 1 192 ? -1.721 2.066 -25.853 1.00 82.19 192 LEU A CA 1
ATOM 1591 C C . LEU A 1 192 ? -2.189 2.511 -27.245 1.00 82.19 192 LEU A C 1
ATOM 1593 O O . LEU A 1 192 ? -2.937 3.472 -27.365 1.00 82.19 192 LEU A O 1
ATOM 1597 N N . ASN A 1 193 ? -1.770 1.818 -28.306 1.00 73.31 193 ASN A N 1
ATOM 1598 C CA . ASN A 1 193 ? -2.212 2.120 -29.666 1.00 73.31 193 ASN A CA 1
ATOM 1599 C C . ASN A 1 193 ? -3.524 1.417 -30.040 1.00 73.31 193 ASN A C 1
ATOM 1601 O O . ASN A 1 193 ? -4.238 1.930 -30.899 1.00 73.31 193 ASN A O 1
ATOM 1605 N N . SER A 1 194 ? -3.841 0.266 -29.432 1.00 64.56 194 SER A N 1
ATOM 1606 C CA . SER A 1 194 ? -5.046 -0.515 -29.749 1.00 64.56 194 SER A CA 1
ATOM 1607 C C . SER A 1 194 ? -6.347 0.227 -29.475 1.00 64.56 194 SER A C 1
ATOM 1609 O O . SER A 1 194 ? -7.311 0.015 -30.199 1.00 64.56 194 SER A O 1
ATOM 1611 N N . ASP A 1 195 ? -6.371 1.124 -28.491 1.00 60.94 195 ASP A N 1
ATOM 1612 C CA . ASP A 1 195 ? -7.612 1.802 -28.092 1.00 60.94 195 ASP A CA 1
ATOM 1613 C C . ASP A 1 195 ? -7.898 3.045 -28.957 1.00 60.94 195 ASP A C 1
ATOM 1615 O O . ASP A 1 195 ? -8.904 3.723 -28.767 1.00 60.94 195 ASP A O 1
ATOM 1619 N N . ASN A 1 196 ? -7.012 3.346 -29.916 1.00 55.00 196 ASN A N 1
ATOM 1620 C CA . ASN A 1 196 ? -7.204 4.383 -30.933 1.00 55.00 196 ASN A CA 1
ATOM 1621 C C . ASN A 1 196 ? -7.814 3.826 -32.239 1.00 55.00 196 ASN A C 1
ATOM 1623 O O . ASN A 1 196 ? -7.882 4.564 -33.226 1.00 55.00 196 ASN A O 1
ATOM 1627 N N . MET A 1 197 ? -8.179 2.536 -32.277 1.00 48.56 197 MET A N 1
ATOM 1628 C CA . MET A 1 197 ? -8.737 1.845 -33.450 1.00 48.56 197 MET A CA 1
ATOM 1629 C C . MET A 1 197 ? -10.242 1.613 -33.354 1.00 48.56 197 MET A C 1
ATOM 1631 O O . MET A 1 197 ? -10.731 1.297 -32.250 1.00 48.56 197 MET A O 1
#

Secondary structure (DSSP, 8-state):
---TTSTTSSTT------HHHHHHHHHHHHHHHHHHH-HHHHHHTT-GGGTT-----SHHHHHHHHHHHHHHHHHHHTS-GGGS-TTHHHHHHHHHHHHHHHHHIIIII-GGGT-THHHHHHHHHHHHHHHH-TTS-HHHHHHHHHHHHHHHHHHHHHHHHH-----HHHHHHHHHHHHHHHHHHHHHHHHHHGGG-

Radius of gyration: 23.01 Å; Cα contacts (8 Å, |Δi|>4): 153; chains: 1; bounding box: 48×64×75 Å

Sequence (197 aa):
MNWTLVVLGVLLIGCQSSPETSFRNLNKAFISWHFKYHPIESTRYGMKDNYGNFREISISGREEYSADISRFLIELSQIDATKISPEERIDYNILFSQLEQMKLIMDIIKPWEWNPLWILDEISTGFYILSEREQIDMGDRIEAIQSQLVKLPLLLSNSKEILTTYSMLHRHYSLEKIEKLIRLLQQLPLKLNSDNM